Protein AF-A0A285ZDI2-F1 (afdb_monomer)

Radius of gyration: 18.87 Å; Cα contacts (8 Å, |Δi|>4): 262; chains: 1; bounding box: 48×34×50 Å

Secondary structure (DSSP, 8-state):
--------TTEEEETTEEEEEEEEEEEETTEEEEEEEEEPPBHHHHHHHHHHHTT-HHHHHHHHHHHHHT--HHHHHTS-HHHHHHHHHHHHHHS-----SS-TTEEE-SSEEEEEEEEEEEETTEEEEEEEEEPP-HHHHHHHHHHHTT-HHHHHHHHHHHHHT--HHHHHHSBHHHHHHHHHHHHHHHHS---

pLDDT: mean 87.82, std 11.38, range [33.03, 96.19]

Structure (mmCIF, N/CA/C/O backbone):
data_AF-A0A285ZDI2-F1
#
_entry.id   AF-A0A285ZDI2-F1
#
loop_
_atom_site.group_PDB
_atom_site.id
_atom_site.type_symbol
_atom_site.label_atom_id
_atom_site.label_alt_id
_atom_site.label_comp_id
_atom_site.label_asym_id
_atom_site.label_entity_id
_atom_site.label_seq_id
_atom_site.pdbx_PDB_ins_code
_atom_site.Cartn_x
_atom_site.Cartn_y
_atom_site.Cartn_z
_atom_site.occupancy
_atom_site.B_iso_or_equiv
_atom_site.auth_seq_id
_atom_site.auth_comp_id
_atom_site.auth_asym_id
_atom_site.auth_atom_id
_atom_site.pdbx_PDB_model_num
ATOM 1 N N . MET A 1 1 ? -22.060 6.256 -23.740 1.00 34.03 1 MET A N 1
ATOM 2 C CA . MET A 1 1 ? -20.958 5.409 -24.243 1.00 34.03 1 MET A CA 1
ATOM 3 C C . MET A 1 1 ? -20.290 4.781 -23.038 1.00 34.03 1 MET A C 1
ATOM 5 O O . MET A 1 1 ? -19.586 5.473 -22.319 1.00 34.03 1 MET A O 1
ATOM 9 N N . SER A 1 2 ? -20.605 3.520 -22.756 1.00 33.03 2 SER A N 1
ATOM 10 C CA . SER A 1 2 ? -20.041 2.793 -21.620 1.00 33.03 2 SER A CA 1
ATOM 11 C C . SER A 1 2 ? -18.620 2.373 -21.981 1.00 33.03 2 SER A C 1
ATOM 13 O O . SER A 1 2 ? -18.430 1.511 -22.835 1.00 33.03 2 SER A O 1
ATOM 15 N N . ILE A 1 3 ? -17.623 3.025 -21.387 1.00 38.03 3 ILE A N 1
ATOM 16 C CA . ILE A 1 3 ? -16.231 2.575 -21.452 1.00 38.03 3 ILE A CA 1
ATOM 17 C C . ILE A 1 3 ? -16.178 1.282 -20.642 1.00 38.03 3 ILE A C 1
ATOM 19 O O . ILE A 1 3 ? -16.258 1.304 -19.417 1.00 38.03 3 ILE A O 1
ATOM 23 N N . THR A 1 4 ? -16.138 0.140 -21.323 1.00 35.88 4 THR A N 1
ATOM 24 C CA . THR A 1 4 ? -15.822 -1.132 -20.678 1.00 35.88 4 THR A CA 1
ATOM 25 C C . THR A 1 4 ? -14.423 -0.987 -20.098 1.00 35.88 4 THR A C 1
ATOM 27 O O . THR A 1 4 ? -13.473 -0.740 -20.846 1.00 35.88 4 THR A O 1
ATOM 30 N N . ASN A 1 5 ? -14.301 -1.073 -18.775 1.00 47.28 5 ASN A N 1
ATOM 31 C CA . ASN A 1 5 ? -13.024 -1.034 -18.075 1.00 47.28 5 ASN A CA 1
ATOM 32 C C . ASN A 1 5 ? -12.284 -2.357 -18.334 1.00 47.28 5 ASN A C 1
ATOM 34 O O . ASN A 1 5 ? -12.242 -3.250 -17.496 1.00 47.28 5 ASN A O 1
ATOM 38 N N . THR A 1 6 ? -11.820 -2.537 -19.570 1.00 57.38 6 THR A N 1
ATOM 39 C CA . THR A 1 6 ? -11.140 -3.745 -20.021 1.00 57.38 6 THR A CA 1
ATOM 40 C C . THR A 1 6 ? -9.670 -3.587 -19.677 1.00 57.38 6 THR A C 1
ATOM 42 O O . THR A 1 6 ? -8.976 -2.755 -20.274 1.00 57.38 6 THR A O 1
ATOM 45 N N . THR A 1 7 ? -9.195 -4.371 -18.709 1.00 69.81 7 THR A N 1
ATOM 46 C CA . THR A 1 7 ? -7.769 -4.472 -18.398 1.00 69.81 7 THR A CA 1
ATOM 47 C C . THR A 1 7 ? -7.009 -4.765 -19.693 1.00 69.81 7 THR A C 1
ATOM 49 O O . THR A 1 7 ? -7.370 -5.693 -20.425 1.00 69.81 7 THR A O 1
ATOM 52 N N . PRO A 1 8 ? -6.011 -3.945 -20.054 1.00 85.56 8 PRO A N 1
ATOM 53 C CA . PRO A 1 8 ? -5.315 -4.122 -21.315 1.00 85.56 8 PRO A CA 1
ATOM 54 C C . PRO A 1 8 ? -4.521 -5.432 -21.320 1.00 85.56 8 PRO A C 1
ATOM 56 O O . PRO A 1 8 ? -3.958 -5.821 -20.307 1.00 85.56 8 PRO A O 1
ATOM 59 N N . THR A 1 9 ? -4.391 -6.074 -22.484 1.00 89.25 9 THR A N 1
ATOM 60 C CA . THR A 1 9 ? -3.711 -7.381 -22.625 1.00 89.25 9 THR A CA 1
ATOM 61 C C . THR A 1 9 ? -2.233 -7.380 -22.225 1.00 89.25 9 THR A C 1
ATOM 63 O O . THR A 1 9 ? -1.652 -8.440 -22.025 1.00 89.25 9 THR A O 1
ATOM 66 N N . TRP A 1 10 ? -1.609 -6.203 -22.134 1.00 91.44 10 TRP A N 1
ATOM 67 C CA . TRP A 1 10 ? -0.225 -6.037 -21.695 1.00 91.44 10 TRP A CA 1
ATOM 68 C C . TRP A 1 10 ? -0.082 -5.910 -20.171 1.00 91.44 10 TRP A C 1
ATOM 70 O O . TRP A 1 10 ? 1.047 -5.809 -19.701 1.00 91.44 10 TRP A O 1
ATOM 80 N N . LEU A 1 11 ? -1.182 -5.893 -19.412 1.00 91.88 11 LEU A N 1
ATOM 81 C CA . LEU A 1 11 ? -1.200 -5.728 -17.961 1.00 91.88 11 LEU A CA 1
ATOM 82 C C . LEU A 1 11 ? -1.896 -6.915 -17.299 1.00 91.88 11 LEU A C 1
ATOM 84 O O . LEU A 1 11 ? -3.060 -7.189 -17.579 1.00 91.88 11 LEU A O 1
ATOM 88 N N . ASN A 1 12 ? -1.203 -7.564 -16.370 1.00 90.69 12 ASN A N 1
ATOM 89 C CA . ASN A 1 12 ? -1.805 -8.508 -15.438 1.00 90.69 12 ASN A CA 1
ATOM 90 C C . ASN A 1 12 ? -1.580 -8.014 -14.006 1.00 90.69 12 ASN A C 1
ATOM 92 O O . ASN A 1 12 ? -0.457 -7.644 -13.676 1.00 90.69 12 ASN A O 1
ATOM 96 N N . ILE A 1 13 ? -2.617 -8.000 -13.167 1.00 86.12 13 ILE A N 1
ATOM 97 C CA . ILE A 1 13 ? -2.508 -7.616 -11.754 1.00 86.12 13 ILE A CA 1
ATOM 98 C C . ILE A 1 13 ? -2.958 -8.797 -10.907 1.00 86.12 13 ILE A C 1
ATOM 100 O O . ILE A 1 13 ? -4.124 -9.182 -10.947 1.00 86.12 13 ILE A O 1
ATOM 104 N N . GLU A 1 14 ? -2.044 -9.341 -10.113 1.00 81.69 14 GLU A N 1
ATOM 105 C CA . GLU A 1 14 ? -2.308 -10.476 -9.234 1.00 81.69 14 GLU A CA 1
ATOM 106 C C . GLU A 1 14 ? -1.534 -10.303 -7.926 1.00 81.69 14 GLU A C 1
ATOM 108 O O . GLU A 1 14 ? -0.369 -9.907 -7.936 1.00 81.69 14 GLU A O 1
ATOM 113 N N . GLY A 1 15 ? -2.191 -10.556 -6.789 1.00 74.88 15 GLY A N 1
ATOM 114 C CA . GLY A 1 15 ? -1.533 -10.578 -5.476 1.00 74.88 15 GLY A CA 1
ATOM 115 C C . GLY A 1 15 ? -0.746 -9.309 -5.126 1.00 74.88 15 GLY A C 1
ATOM 116 O O . GLY A 1 15 ? 0.321 -9.407 -4.537 1.00 74.88 15 GLY A O 1
ATOM 117 N N . GLY A 1 16 ? -1.217 -8.124 -5.537 1.00 79.56 16 GLY A N 1
ATOM 118 C CA . GLY A 1 16 ? -0.529 -6.859 -5.230 1.00 79.56 16 GLY A CA 1
ATOM 119 C C . GLY A 1 16 ? 0.688 -6.570 -6.105 1.00 79.56 16 GLY A C 1
ATOM 120 O O . GLY A 1 16 ? 1.475 -5.678 -5.790 1.00 79.56 16 GLY A O 1
ATOM 121 N N . ARG A 1 17 ? 0.826 -7.287 -7.225 1.00 89.00 17 ARG A N 1
ATOM 122 C CA . ARG A 1 17 ? 1.869 -7.067 -8.228 1.00 89.00 17 ARG A CA 1
ATOM 123 C C . ARG A 1 17 ? 1.252 -6.847 -9.598 1.00 89.00 17 ARG A C 1
ATOM 125 O O . ARG A 1 17 ? 0.270 -7.493 -9.953 1.00 89.00 17 ARG A O 1
ATOM 132 N N . ALA A 1 18 ? 1.847 -5.951 -10.371 1.00 91.44 18 ALA A N 1
ATOM 133 C CA . ALA A 1 18 ? 1.499 -5.709 -11.760 1.00 91.44 18 ALA A CA 1
ATOM 134 C C . ALA A 1 18 ? 2.605 -6.250 -12.672 1.00 91.44 18 ALA A C 1
ATOM 136 O O . ALA A 1 18 ? 3.747 -5.808 -12.606 1.00 91.44 18 ALA A O 1
ATOM 137 N N . VAL A 1 19 ? 2.268 -7.192 -13.547 1.00 93.88 19 VAL A N 1
ATOM 138 C CA . VAL A 1 19 ? 3.155 -7.675 -14.607 1.00 93.88 19 VAL A CA 1
ATOM 139 C C . VAL A 1 19 ? 2.831 -6.910 -15.886 1.00 93.88 19 VAL A C 1
ATOM 141 O O . VAL A 1 19 ? 1.732 -7.024 -16.436 1.00 93.88 19 VAL A O 1
ATOM 144 N N . VAL A 1 20 ? 3.793 -6.119 -16.353 1.00 94.25 20 VAL A N 1
ATOM 145 C CA . VAL A 1 20 ? 3.676 -5.244 -17.520 1.00 94.25 20 VAL A CA 1
ATOM 146 C C . VAL A 1 20 ? 4.490 -5.820 -18.664 1.00 94.25 20 VAL A C 1
ATOM 148 O O . VAL A 1 20 ? 5.716 -5.845 -18.621 1.00 94.25 20 VAL A O 1
ATOM 151 N N . SER A 1 21 ? 3.812 -6.255 -19.721 1.00 93.81 21 SER A N 1
ATOM 152 C CA . SER A 1 21 ? 4.463 -6.688 -20.955 1.00 93.81 21 SER A CA 1
ATOM 153 C C . SER A 1 21 ? 5.011 -5.479 -21.710 1.00 93.81 21 SER A C 1
ATOM 155 O O . SER A 1 21 ? 4.270 -4.551 -22.063 1.00 93.81 21 SER A O 1
ATOM 157 N N . LEU A 1 22 ? 6.310 -5.504 -21.985 1.00 92.06 22 LEU A N 1
ATOM 158 C CA . LEU A 1 22 ? 6.997 -4.490 -22.767 1.00 92.06 22 LEU A CA 1
ATOM 159 C C . LEU A 1 22 ? 6.754 -4.717 -24.253 1.00 92.06 22 LEU A C 1
ATOM 161 O O . LEU A 1 22 ? 6.618 -5.843 -24.734 1.00 92.06 22 LEU A O 1
ATOM 165 N N . SER A 1 23 ? 6.687 -3.625 -24.999 1.00 90.00 23 SER A N 1
ATOM 166 C CA . SER A 1 23 ? 6.596 -3.693 -26.451 1.00 90.00 23 SER A CA 1
ATOM 167 C C . SER A 1 23 ? 7.955 -3.950 -27.089 1.00 90.00 23 SER A C 1
ATOM 169 O O . SER A 1 23 ? 8.022 -4.561 -28.154 1.00 90.00 23 SER A O 1
ATOM 171 N N . VAL A 1 24 ? 9.020 -3.466 -26.448 1.00 88.81 24 VAL A N 1
ATOM 172 C CA . VAL A 1 24 ? 10.409 -3.723 -26.824 1.00 88.81 24 VAL A CA 1
ATOM 173 C C . VAL A 1 24 ? 11.122 -4.348 -25.627 1.00 88.81 24 VAL A C 1
ATOM 175 O O . VAL A 1 24 ? 10.962 -3.844 -24.517 1.00 88.81 24 VAL A O 1
ATOM 178 N N . PRO A 1 25 ? 11.879 -5.444 -25.813 1.00 89.62 25 PRO A N 1
ATOM 179 C CA . PRO A 1 25 ? 12.631 -6.032 -24.716 1.00 89.62 25 PRO A CA 1
ATOM 180 C C . PRO A 1 25 ? 13.635 -5.034 -24.128 1.00 89.62 25 PRO A C 1
ATOM 182 O O . PRO A 1 25 ? 14.310 -4.331 -24.879 1.00 89.62 25 PRO A O 1
ATOM 185 N N . LEU A 1 26 ? 13.738 -4.998 -22.802 1.00 91.69 26 LEU A N 1
ATOM 186 C CA . LEU A 1 26 ? 14.687 -4.164 -22.068 1.00 91.69 26 LEU A CA 1
ATOM 187 C C . LEU A 1 26 ? 15.830 -5.037 -21.544 1.00 91.69 26 LEU A C 1
ATOM 189 O O . LEU A 1 26 ? 15.576 -6.130 -21.038 1.00 91.69 26 LEU A O 1
ATOM 193 N N . ASP A 1 27 ? 17.067 -4.559 -21.650 1.00 89.62 27 ASP A N 1
ATOM 194 C CA . ASP A 1 27 ? 18.203 -5.171 -20.962 1.00 89.62 27 ASP A CA 1
ATOM 195 C C . ASP A 1 27 ? 18.203 -4.728 -19.494 1.00 89.62 27 ASP A C 1
ATOM 197 O O . ASP A 1 27 ? 18.318 -3.539 -19.187 1.00 89.62 27 ASP A O 1
ATOM 201 N N . VAL A 1 28 ? 18.028 -5.690 -18.593 1.00 87.50 28 VAL A N 1
ATOM 202 C CA . VAL A 1 28 ? 18.055 -5.476 -17.150 1.00 87.50 28 VAL A CA 1
ATOM 203 C C . VAL A 1 28 ? 19.200 -6.306 -16.586 1.00 87.50 28 VAL A C 1
ATOM 205 O O . VAL A 1 28 ? 19.104 -7.526 -16.492 1.00 87.50 28 VAL A O 1
ATOM 208 N N . TYR A 1 29 ? 20.310 -5.648 -16.247 1.00 85.31 29 TYR A N 1
ATOM 209 C CA . TYR A 1 29 ? 21.539 -6.286 -15.752 1.00 85.31 29 TYR A CA 1
ATOM 210 C C . TYR A 1 29 ? 22.088 -7.394 -16.679 1.00 85.31 29 TYR A C 1
ATOM 212 O O . TYR A 1 29 ? 22.589 -8.413 -16.204 1.00 85.31 29 TYR A O 1
ATOM 220 N N . GLY A 1 30 ? 22.002 -7.209 -18.002 1.00 83.50 30 GLY A N 1
ATOM 221 C CA . GLY A 1 30 ? 22.428 -8.190 -19.006 1.00 83.50 30 GLY A CA 1
ATOM 222 C C . GLY A 1 30 ? 21.382 -9.263 -19.328 1.00 83.50 30 GLY A C 1
ATOM 223 O O . GLY A 1 30 ? 21.645 -10.155 -20.137 1.00 83.50 30 GLY A O 1
ATOM 224 N N . GLU A 1 31 ? 20.201 -9.207 -18.705 1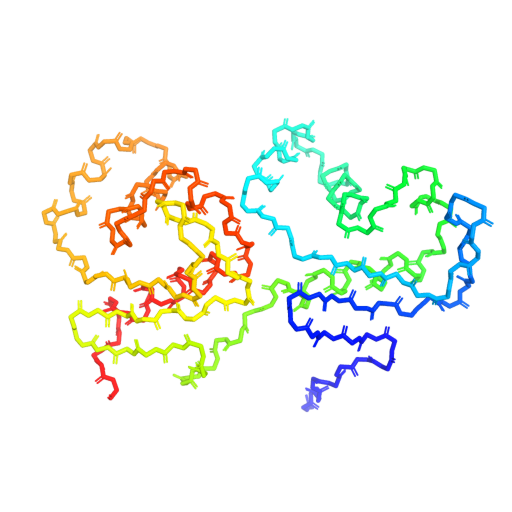.00 89.56 31 GLU A N 1
ATOM 225 C CA . GLU A 1 31 ? 19.073 -10.093 -18.986 1.00 89.56 31 GLU A CA 1
ATOM 226 C C . GLU A 1 31 ? 18.022 -9.374 -19.842 1.00 89.56 31 GLU A C 1
ATOM 228 O O . GLU A 1 31 ? 17.453 -8.356 -19.449 1.00 89.56 31 GLU A O 1
ATOM 233 N N . VAL A 1 32 ? 17.708 -9.935 -21.013 1.00 89.88 32 VAL A N 1
ATOM 234 C CA . VAL A 1 32 ? 16.675 -9.387 -21.901 1.00 89.88 32 VAL A CA 1
ATOM 235 C C . VAL A 1 32 ? 15.284 -9.744 -21.374 1.00 89.88 32 VAL A C 1
ATOM 237 O O . VAL A 1 32 ? 14.805 -10.869 -21.541 1.00 89.88 32 VAL A O 1
ATOM 240 N N . ARG A 1 33 ? 14.592 -8.763 -20.793 1.00 91.38 33 ARG A N 1
ATOM 241 C CA . ARG A 1 33 ? 13.239 -8.914 -20.248 1.00 91.38 33 ARG A CA 1
ATOM 242 C C . ARG A 1 33 ? 12.182 -8.419 -21.228 1.00 91.38 33 ARG A C 1
ATOM 244 O O . ARG A 1 33 ? 12.265 -7.319 -21.764 1.00 91.38 33 ARG A O 1
ATOM 251 N N . LYS A 1 34 ? 11.142 -9.231 -21.442 1.00 92.62 34 LYS A N 1
ATOM 252 C CA . LYS A 1 34 ? 9.944 -8.861 -22.229 1.00 92.62 34 LYS A CA 1
ATOM 253 C C . LYS A 1 34 ? 8.783 -8.377 -21.365 1.00 92.62 34 LYS A C 1
ATOM 255 O O . LYS A 1 34 ? 7.790 -7.893 -21.896 1.00 92.62 34 LYS A O 1
ATOM 260 N N . ALA A 1 35 ? 8.893 -8.532 -20.053 1.00 92.88 35 ALA A N 1
ATOM 261 C CA . ALA A 1 35 ? 7.920 -8.053 -19.093 1.00 92.88 35 ALA A CA 1
ATOM 262 C C . ALA A 1 35 ? 8.642 -7.578 -17.832 1.00 92.88 35 ALA A C 1
ATOM 264 O O . ALA A 1 35 ? 9.698 -8.108 -17.486 1.00 92.88 35 ALA A O 1
ATOM 265 N N . LEU A 1 36 ? 8.060 -6.588 -17.167 1.00 93.44 36 LEU A N 1
ATOM 266 C CA . LEU A 1 36 ? 8.506 -6.081 -15.878 1.00 93.44 36 LEU A CA 1
ATOM 267 C C . LEU A 1 36 ? 7.466 -6.420 -14.821 1.00 93.44 36 LEU A C 1
ATOM 269 O O . LEU A 1 36 ? 6.266 -6.321 -15.078 1.00 93.44 36 LEU A O 1
ATOM 273 N N . THR A 1 37 ? 7.932 -6.793 -13.638 1.00 93.44 37 THR A N 1
ATOM 274 C CA . THR A 1 37 ? 7.077 -6.977 -12.468 1.00 93.44 37 THR A CA 1
ATOM 275 C C . THR A 1 37 ? 7.205 -5.739 -11.601 1.00 93.44 37 THR A C 1
ATOM 277 O O . THR A 1 37 ? 8.310 -5.349 -11.246 1.00 93.44 37 THR A O 1
ATOM 280 N N . MET A 1 38 ? 6.074 -5.136 -11.266 1.00 94.00 38 MET A N 1
ATOM 281 C CA . MET A 1 38 ? 5.971 -3.982 -10.390 1.00 94.00 38 MET A CA 1
ATOM 282 C C . MET A 1 38 ? 5.264 -4.399 -9.108 1.00 94.00 38 MET A C 1
ATOM 284 O O . MET A 1 38 ? 4.151 -4.925 -9.157 1.00 94.00 38 MET A O 1
ATOM 288 N N . ARG A 1 39 ? 5.897 -4.169 -7.961 1.00 92.88 39 ARG A N 1
ATOM 289 C CA . ARG A 1 39 ? 5.257 -4.356 -6.649 1.00 92.88 39 ARG A CA 1
ATOM 290 C C . ARG A 1 39 ? 4.486 -3.108 -6.227 1.00 92.88 39 ARG A C 1
ATOM 292 O O . ARG A 1 39 ? 4.757 -2.015 -6.720 1.00 92.88 39 ARG A O 1
ATOM 299 N N . CYS A 1 40 ? 3.530 -3.264 -5.315 1.00 89.06 40 CYS A N 1
ATOM 300 C CA . CYS A 1 40 ? 2.883 -2.111 -4.700 1.00 89.06 40 CYS A CA 1
ATOM 301 C C . CYS A 1 40 ? 3.892 -1.401 -3.777 1.00 89.06 40 CYS A C 1
ATOM 303 O O . CYS A 1 40 ? 4.585 -2.081 -3.016 1.00 89.06 40 CYS A O 1
ATOM 305 N N . PRO A 1 41 ? 4.002 -0.062 -3.823 1.00 92.69 41 PRO A N 1
ATOM 306 C CA . PRO A 1 41 ? 4.817 0.673 -2.859 1.00 92.69 41 PRO A CA 1
ATOM 307 C C . PRO A 1 41 ? 4.259 0.512 -1.452 1.00 92.69 41 PRO A C 1
ATOM 309 O O . PRO A 1 41 ? 3.043 0.400 -1.276 1.00 92.69 41 PRO A O 1
ATOM 312 N N . THR A 1 42 ? 5.137 0.556 -0.457 1.00 92.75 42 THR A N 1
ATOM 313 C CA . THR A 1 42 ? 4.745 0.729 0.945 1.00 92.75 42 THR A CA 1
ATOM 314 C C . THR A 1 42 ? 4.535 2.201 1.285 1.00 92.75 42 THR A C 1
ATOM 316 O O . THR A 1 42 ? 5.103 3.088 0.644 1.00 92.75 42 THR A O 1
ATOM 319 N N . MET A 1 43 ? 3.745 2.480 2.323 1.00 89.69 43 MET A N 1
ATOM 320 C CA . MET A 1 43 ? 3.575 3.841 2.843 1.00 89.69 43 MET A CA 1
ATOM 321 C C . MET A 1 43 ? 4.926 4.451 3.252 1.00 89.69 43 MET A C 1
ATOM 323 O O . MET A 1 43 ? 5.195 5.622 2.993 1.00 89.69 43 MET A O 1
ATOM 327 N N . ARG A 1 44 ? 5.829 3.637 3.816 1.00 90.69 44 ARG A N 1
ATOM 328 C CA . ARG A 1 44 ? 7.205 4.048 4.121 1.00 90.69 44 ARG A CA 1
ATOM 329 C C . ARG A 1 44 ? 7.942 4.561 2.886 1.00 90.69 44 ARG A C 1
ATOM 331 O O . ARG A 1 44 ? 8.612 5.586 2.966 1.00 90.69 44 ARG A O 1
ATOM 338 N N . GLU A 1 45 ? 7.844 3.846 1.771 1.00 90.56 45 GLU A N 1
ATOM 339 C CA . GLU A 1 45 ? 8.507 4.229 0.524 1.00 90.56 45 GLU A CA 1
ATOM 340 C C . GLU A 1 45 ? 7.906 5.490 -0.083 1.00 90.56 45 GLU A C 1
ATOM 342 O O . GLU A 1 45 ? 8.665 6.335 -0.544 1.00 90.56 45 GLU A O 1
ATOM 347 N N . ASP A 1 46 ? 6.583 5.664 -0.033 1.00 88.62 46 ASP A N 1
ATOM 348 C CA . ASP A 1 46 ? 5.945 6.898 -0.507 1.00 88.62 46 ASP A CA 1
ATOM 349 C C . ASP A 1 46 ? 6.446 8.125 0.247 1.00 88.62 46 ASP A C 1
ATOM 351 O O . ASP A 1 46 ? 6.862 9.104 -0.371 1.00 88.62 46 ASP A O 1
ATOM 355 N N . VAL A 1 47 ? 6.506 8.032 1.577 1.00 86.81 47 VAL A N 1
ATOM 356 C CA . VAL A 1 47 ? 7.027 9.105 2.428 1.00 86.81 47 VAL A CA 1
ATOM 357 C C . VAL A 1 47 ? 8.509 9.359 2.141 1.00 86.81 47 VAL A C 1
ATOM 359 O O . VAL A 1 47 ? 8.916 10.508 1.971 1.00 86.81 47 VAL A O 1
ATOM 362 N N . MET A 1 48 ? 9.329 8.307 2.036 1.00 88.31 48 MET A N 1
ATOM 363 C CA . MET A 1 48 ? 10.759 8.448 1.726 1.00 88.31 48 MET A CA 1
ATOM 364 C C . MET A 1 48 ? 10.996 9.106 0.364 1.00 88.31 48 MET A C 1
ATOM 366 O O . MET A 1 48 ? 11.807 10.026 0.260 1.00 88.31 48 MET A O 1
ATOM 370 N N . VAL A 1 49 ? 10.273 8.670 -0.668 1.00 87.94 49 VAL A N 1
ATOM 371 C CA . VAL A 1 49 ? 10.398 9.205 -2.026 1.00 87.94 49 VAL A CA 1
ATOM 372 C C . VAL A 1 49 ? 9.874 10.640 -2.098 1.00 87.94 49 VAL A C 1
ATOM 374 O O . VAL A 1 49 ? 10.515 11.475 -2.730 1.00 87.94 49 VAL A O 1
ATOM 377 N N . ALA A 1 50 ? 8.774 10.964 -1.411 1.00 85.94 50 ALA A N 1
ATOM 378 C CA . ALA A 1 50 ? 8.269 12.333 -1.318 1.00 85.94 50 ALA A CA 1
ATOM 379 C C . ALA A 1 50 ? 9.294 13.275 -0.664 1.00 85.94 50 ALA A C 1
ATOM 381 O O . ALA A 1 50 ? 9.559 14.357 -1.182 1.00 85.94 50 ALA A O 1
ATOM 382 N N . HIS A 1 51 ? 9.941 12.845 0.425 1.00 85.81 51 HIS A N 1
ATOM 383 C CA . HIS A 1 51 ? 11.012 13.625 1.047 1.00 85.81 51 HIS A CA 1
ATOM 384 C C . HIS A 1 51 ? 12.237 13.792 0.142 1.00 85.81 51 HIS A C 1
ATOM 386 O O . HIS A 1 51 ? 12.842 14.862 0.134 1.00 85.81 51 HIS A O 1
ATOM 392 N N . GLN A 1 52 ? 12.617 12.754 -0.607 1.00 87.19 52 GLN A N 1
ATOM 393 C CA . GLN A 1 52 ? 13.789 12.791 -1.482 1.00 87.19 52 GLN A CA 1
ATOM 394 C C . GLN A 1 52 ? 13.567 13.650 -2.734 1.00 87.19 52 GLN A C 1
ATOM 396 O O . GLN A 1 52 ? 14.477 14.363 -3.152 1.00 87.19 52 GLN A O 1
ATOM 401 N N . ALA A 1 53 ? 12.386 13.567 -3.344 1.00 84.62 53 ALA A N 1
ATOM 402 C CA . ALA A 1 53 ? 12.061 14.300 -4.563 1.00 84.62 53 ALA A CA 1
ATOM 403 C C . ALA A 1 53 ? 11.695 15.772 -4.305 1.00 84.62 53 ALA A C 1
ATOM 405 O O . ALA A 1 53 ? 11.814 16.597 -5.213 1.00 84.62 53 ALA A O 1
ATOM 406 N N . GLY A 1 54 ? 11.259 16.109 -3.085 1.00 85.44 54 GLY A N 1
ATOM 407 C CA . GLY A 1 54 ? 10.727 17.434 -2.773 1.00 85.44 54 GLY A CA 1
ATOM 408 C C . GLY A 1 54 ? 9.507 17.749 -3.642 1.00 85.44 54 GLY A C 1
ATOM 409 O O . GLY A 1 54 ? 8.629 16.906 -3.804 1.00 85.44 54 GLY A O 1
ATOM 410 N N . ASP A 1 55 ? 9.488 18.938 -4.247 1.00 82.19 55 ASP A N 1
ATOM 411 C CA . ASP A 1 55 ? 8.396 19.402 -5.119 1.00 82.19 55 ASP A CA 1
ATOM 412 C C . ASP A 1 55 ? 8.531 18.934 -6.587 1.00 82.19 55 ASP A C 1
ATOM 414 O O . ASP A 1 55 ? 7.795 19.390 -7.463 1.00 82.19 55 ASP A O 1
ATOM 418 N N . ASN A 1 56 ? 9.494 18.056 -6.900 1.00 89.88 56 ASN A N 1
ATOM 419 C CA . ASN A 1 56 ? 9.699 17.554 -8.259 1.00 89.88 56 ASN A CA 1
ATOM 420 C C . ASN A 1 56 ? 8.891 16.270 -8.509 1.00 89.88 56 ASN A C 1
ATOM 422 O O . ASN A 1 56 ? 9.376 15.157 -8.287 1.00 89.88 56 ASN A O 1
ATOM 426 N N . ASP A 1 57 ? 7.671 16.436 -9.022 1.00 85.75 57 ASP A N 1
ATOM 427 C CA . ASP A 1 57 ? 6.756 15.332 -9.340 1.00 85.75 57 ASP A CA 1
ATOM 428 C C . ASP A 1 57 ? 7.344 14.316 -10.331 1.00 85.75 57 ASP A C 1
ATOM 430 O O . ASP A 1 57 ? 7.131 13.110 -10.182 1.00 85.75 57 ASP A O 1
ATOM 434 N N . GLU A 1 58 ? 8.112 14.774 -11.324 1.00 86.44 58 GLU A N 1
ATOM 435 C CA . GLU A 1 58 ? 8.752 13.882 -12.297 1.00 86.44 58 GLU A CA 1
ATOM 436 C C . GLU A 1 58 ? 9.794 13.005 -11.605 1.00 86.44 58 GLU A C 1
ATOM 438 O O . GLU A 1 58 ? 9.797 11.785 -11.760 1.00 86.44 58 GLU A O 1
ATOM 443 N N . GLN A 1 59 ? 10.640 13.606 -10.768 1.00 87.56 59 GLN A N 1
ATOM 444 C CA . GLN A 1 59 ? 11.660 12.866 -10.031 1.00 87.56 59 GLN A CA 1
ATOM 445 C C . GLN A 1 59 ? 11.052 11.918 -8.997 1.00 87.56 59 GLN A C 1
ATOM 447 O O . GLN A 1 59 ? 11.536 10.796 -8.839 1.00 87.56 59 GLN A O 1
ATOM 452 N N . ARG A 1 60 ? 9.958 12.322 -8.341 1.00 89.06 60 ARG A N 1
ATOM 453 C CA . ARG A 1 60 ? 9.182 11.456 -7.446 1.00 89.06 60 ARG A CA 1
ATOM 454 C C . ARG A 1 60 ? 8.705 10.207 -8.181 1.00 89.06 60 ARG A C 1
ATOM 456 O O . ARG A 1 60 ? 8.861 9.095 -7.678 1.00 89.06 60 ARG A O 1
ATOM 463 N N . GLU A 1 61 ? 8.149 10.381 -9.377 1.00 89.31 61 GLU A N 1
ATOM 464 C CA . GLU A 1 61 ? 7.658 9.272 -10.190 1.00 89.31 61 GLU A CA 1
ATOM 465 C C . GLU A 1 61 ? 8.795 8.351 -10.652 1.00 89.31 61 GLU A C 1
ATOM 467 O O . GLU A 1 61 ? 8.678 7.135 -10.507 1.00 89.31 61 GLU A O 1
ATOM 472 N N . LEU A 1 62 ? 9.905 8.906 -11.150 1.00 90.25 62 LEU A N 1
ATOM 473 C CA . LEU A 1 62 ? 11.064 8.127 -11.601 1.00 90.25 62 LEU A CA 1
ATOM 474 C C . LEU A 1 62 ? 11.649 7.274 -10.466 1.00 90.25 62 LEU A C 1
ATOM 476 O O . LEU A 1 62 ? 11.883 6.078 -10.651 1.00 90.25 62 LEU A O 1
ATOM 480 N N . LEU A 1 63 ? 11.835 7.869 -9.282 1.00 91.31 63 LEU A N 1
ATOM 481 C CA . LEU A 1 63 ? 12.335 7.172 -8.094 1.00 91.31 63 LEU A CA 1
ATOM 482 C C . LEU A 1 63 ? 11.385 6.054 -7.658 1.00 91.31 63 LEU A C 1
ATOM 484 O O . LEU A 1 63 ? 11.827 4.939 -7.368 1.00 91.31 63 LEU A O 1
ATOM 488 N N . MET A 1 64 ? 10.080 6.337 -7.653 1.00 91.94 64 MET A N 1
ATOM 489 C CA . MET A 1 64 ? 9.067 5.353 -7.298 1.00 91.94 64 MET A CA 1
ATOM 490 C C . MET A 1 64 ? 9.065 4.192 -8.298 1.00 91.94 64 MET A C 1
ATOM 492 O O . MET A 1 64 ? 9.275 3.045 -7.916 1.00 91.94 64 MET A O 1
ATOM 496 N N . LEU A 1 65 ? 8.901 4.461 -9.595 1.00 92.88 65 LEU A N 1
ATOM 497 C CA . LEU A 1 65 ? 8.830 3.413 -10.616 1.00 92.88 65 LEU A CA 1
ATOM 498 C C . LEU A 1 65 ? 10.120 2.588 -10.703 1.00 92.88 65 LEU A C 1
ATOM 500 O O . LEU A 1 65 ? 10.037 1.369 -10.872 1.00 92.88 65 LEU A O 1
ATOM 504 N N . GLY A 1 66 ? 11.286 3.221 -10.539 1.00 92.62 66 GLY A N 1
ATOM 505 C CA . GLY A 1 66 ? 12.576 2.533 -10.480 1.00 92.62 66 GLY A CA 1
ATOM 506 C C . GLY A 1 66 ? 12.645 1.544 -9.317 1.00 92.62 66 GLY A C 1
ATOM 507 O O . GLY A 1 66 ? 12.929 0.365 -9.526 1.00 92.62 66 GLY A O 1
ATOM 508 N N . SER A 1 67 ? 12.278 1.985 -8.109 1.00 91.94 67 SER A N 1
ATOM 509 C CA . SER A 1 67 ? 12.247 1.131 -6.911 1.00 91.94 67 SER A CA 1
ATOM 510 C C . SER A 1 67 ? 11.257 -0.037 -7.032 1.00 91.94 67 SER A C 1
ATOM 512 O O . SER A 1 67 ? 11.542 -1.158 -6.600 1.00 91.94 67 SER A O 1
ATOM 514 N N . LEU A 1 68 ? 10.086 0.198 -7.631 1.00 93.06 68 LEU A N 1
ATOM 515 C CA . LEU A 1 68 ? 9.025 -0.809 -7.723 1.00 93.06 68 LEU A CA 1
ATOM 516 C C . LEU A 1 68 ? 9.248 -1.848 -8.820 1.00 93.06 68 LEU A C 1
ATOM 518 O O . LEU A 1 68 ? 8.725 -2.956 -8.699 1.00 93.06 68 LEU A O 1
ATOM 522 N N . CYS A 1 69 ? 9.983 -1.489 -9.874 1.00 92.81 69 CYS A N 1
ATOM 523 C CA . CYS A 1 69 ? 10.309 -2.378 -10.992 1.00 92.81 69 CYS A CA 1
ATOM 524 C C . CYS A 1 69 ? 11.725 -2.970 -10.904 1.00 92.81 69 CYS A C 1
ATOM 526 O O . CYS A 1 69 ? 12.111 -3.715 -11.804 1.00 92.81 69 CYS A O 1
ATOM 528 N N . GLU A 1 70 ? 12.489 -2.625 -9.859 1.00 91.19 70 GLU A N 1
ATOM 529 C CA . GLU A 1 70 ? 13.905 -2.984 -9.691 1.00 91.19 70 GLU A CA 1
ATOM 530 C C . GLU A 1 70 ? 14.773 -2.530 -10.879 1.00 91.19 70 GLU A C 1
ATOM 532 O O . GLU A 1 70 ? 15.591 -3.285 -11.406 1.00 91.19 70 GLU A O 1
ATOM 537 N N . LEU A 1 71 ? 14.564 -1.286 -11.324 1.00 92.31 71 LEU A N 1
ATOM 538 C CA . LEU A 1 71 ? 15.276 -0.679 -12.448 1.00 92.31 71 LEU A CA 1
ATOM 539 C C . LEU A 1 71 ? 16.166 0.477 -11.995 1.00 92.31 71 LEU A C 1
ATOM 541 O O . LEU A 1 71 ? 15.811 1.244 -11.098 1.00 92.31 71 LEU A O 1
ATOM 545 N N . THR A 1 72 ? 17.299 0.646 -12.675 1.00 90.06 72 THR A N 1
ATOM 546 C CA . THR A 1 72 ? 18.122 1.857 -12.556 1.00 90.06 72 THR A CA 1
ATOM 547 C C . THR A 1 72 ? 17.522 3.017 -13.355 1.00 90.06 72 THR A C 1
ATOM 549 O O . THR A 1 72 ? 16.712 2.813 -14.261 1.00 90.06 72 THR A O 1
ATOM 552 N N . GLU A 1 73 ? 17.949 4.248 -13.063 1.00 87.38 73 GLU A N 1
ATOM 553 C CA . GLU A 1 73 ? 17.539 5.439 -13.823 1.00 87.38 73 GLU A CA 1
ATOM 554 C C . GLU A 1 73 ? 17.884 5.313 -15.318 1.00 87.38 73 GLU A C 1
ATOM 556 O O . GLU A 1 73 ? 17.045 5.593 -16.174 1.00 87.38 73 GLU A O 1
ATOM 561 N N . ASP A 1 74 ? 19.068 4.786 -15.645 1.00 89.19 74 ASP A N 1
ATOM 562 C CA . ASP A 1 74 ? 19.488 4.544 -17.032 1.00 89.19 74 ASP A CA 1
ATOM 563 C C . ASP A 1 74 ? 18.567 3.545 -17.750 1.00 89.19 74 ASP A C 1
ATOM 565 O O . ASP A 1 74 ? 18.186 3.746 -18.901 1.00 89.19 74 ASP A O 1
ATOM 569 N N . GLN A 1 75 ? 18.161 2.468 -17.072 1.00 90.69 75 GLN A N 1
ATOM 570 C CA . GLN A 1 75 ? 17.240 1.475 -17.637 1.00 90.69 75 GLN A CA 1
ATOM 571 C C . GLN A 1 75 ? 15.837 2.051 -17.831 1.00 90.69 75 GLN A C 1
ATOM 573 O O . GLN A 1 75 ? 15.167 1.758 -18.823 1.00 90.69 75 GLN A O 1
ATOM 578 N N . LEU A 1 76 ? 15.392 2.880 -16.890 1.00 89.62 76 LEU A N 1
ATOM 579 C CA . LEU A 1 76 ? 14.072 3.490 -16.910 1.00 89.62 76 LEU A CA 1
ATOM 580 C C . LEU A 1 76 ? 13.963 4.564 -18.001 1.00 89.62 76 LEU A C 1
ATOM 582 O O . LEU A 1 76 ? 12.956 4.631 -18.703 1.00 89.62 76 LEU A O 1
ATOM 586 N N . THR A 1 77 ? 15.018 5.354 -18.198 1.00 88.50 77 THR A N 1
ATOM 587 C CA . THR A 1 77 ? 15.112 6.365 -19.264 1.00 88.50 77 THR A CA 1
ATOM 588 C C . THR A 1 77 ? 15.387 5.759 -20.644 1.00 88.50 77 THR A C 1
ATOM 590 O O . THR A 1 77 ? 15.020 6.359 -21.655 1.00 88.50 77 THR A O 1
ATOM 593 N N . ALA A 1 78 ? 15.946 4.545 -20.714 1.00 90.19 78 ALA A N 1
ATOM 594 C CA . ALA A 1 78 ? 16.093 3.782 -21.956 1.00 90.19 78 ALA A CA 1
ATOM 595 C C . ALA A 1 78 ? 14.772 3.175 -22.474 1.00 90.19 78 ALA A C 1
ATOM 597 O O . ALA A 1 78 ? 14.705 2.724 -23.624 1.00 90.19 78 ALA A O 1
ATOM 598 N N . LEU A 1 79 ? 13.711 3.147 -21.658 1.00 91.12 79 LEU A N 1
ATOM 599 C CA . LEU A 1 79 ? 12.403 2.649 -22.080 1.00 91.12 79 LEU A CA 1
ATOM 600 C C . LEU A 1 79 ? 11.797 3.517 -23.185 1.00 91.12 79 LEU A C 1
ATOM 602 O O . LEU A 1 79 ? 11.863 4.746 -23.182 1.00 91.12 79 LEU A O 1
ATOM 606 N N . GLN A 1 80 ? 11.078 2.875 -24.107 1.00 91.69 80 GLN A N 1
ATOM 607 C CA . GLN A 1 80 ? 10.223 3.621 -25.024 1.00 91.69 80 GLN A CA 1
ATOM 608 C C . GLN A 1 80 ? 9.122 4.344 -24.241 1.00 91.69 80 GLN A C 1
ATOM 610 O O . GLN A 1 80 ? 8.490 3.748 -23.369 1.00 91.69 80 GLN A O 1
ATOM 615 N N . VAL A 1 81 ? 8.785 5.576 -24.643 1.00 90.94 81 VAL A N 1
ATOM 616 C CA . VAL A 1 81 ? 7.704 6.375 -24.025 1.00 90.94 81 VAL A CA 1
ATOM 617 C C . VAL A 1 81 ? 6.397 5.582 -23.906 1.00 90.94 81 VAL A C 1
ATOM 619 O O . VAL A 1 81 ? 5.681 5.701 -22.917 1.00 90.94 81 VAL A O 1
ATOM 622 N N . ARG A 1 82 ? 6.085 4.721 -24.885 1.00 93.19 82 ARG A N 1
ATOM 623 C CA . ARG A 1 82 ? 4.917 3.829 -24.829 1.00 93.19 82 ARG A CA 1
ATOM 624 C C . ARG A 1 82 ? 4.973 2.859 -23.645 1.00 93.19 82 ARG A C 1
ATOM 626 O O . ARG A 1 82 ? 3.955 2.674 -22.989 1.00 93.19 82 ARG A O 1
ATOM 633 N N . ASP A 1 83 ? 6.118 2.232 -23.401 1.00 92.94 83 ASP A N 1
ATOM 634 C CA . ASP A 1 83 ? 6.286 1.259 -22.320 1.00 92.94 83 ASP A CA 1
ATOM 635 C C . ASP A 1 83 ? 6.396 1.962 -20.959 1.00 92.94 83 ASP A C 1
ATOM 637 O O . ASP A 1 83 ? 5.787 1.511 -19.993 1.00 92.94 83 ASP A O 1
ATOM 641 N N . TYR A 1 84 ? 7.008 3.149 -20.909 1.00 92.69 84 TYR A N 1
ATOM 642 C CA . TYR A 1 84 ? 6.956 4.021 -19.732 1.00 92.69 84 TYR A CA 1
ATOM 643 C C . TYR A 1 84 ? 5.512 4.399 -19.352 1.00 92.69 84 TYR A C 1
ATOM 645 O O . TYR A 1 84 ? 5.089 4.252 -18.207 1.00 92.69 84 TYR A O 1
ATOM 653 N N . ARG A 1 85 ? 4.685 4.781 -20.336 1.00 92.31 85 ARG A N 1
ATOM 654 C CA . ARG A 1 85 ? 3.247 5.052 -20.137 1.00 92.31 85 ARG A CA 1
ATOM 655 C C . ARG A 1 85 ? 2.475 3.820 -19.654 1.00 92.31 85 ARG A C 1
ATOM 657 O O . ARG A 1 85 ? 1.498 3.968 -18.918 1.00 92.31 85 ARG A O 1
ATOM 664 N N . ARG A 1 86 ? 2.888 2.609 -20.052 1.00 93.69 86 ARG A N 1
ATOM 665 C CA . ARG A 1 86 ? 2.316 1.359 -19.524 1.00 93.69 86 ARG A CA 1
ATOM 666 C C . ARG A 1 86 ? 2.652 1.178 -18.051 1.00 93.69 86 ARG A C 1
ATOM 668 O O . ARG A 1 86 ? 1.745 0.826 -17.307 1.00 93.69 86 ARG A O 1
ATOM 675 N N . LEU A 1 87 ? 3.885 1.471 -17.630 1.00 93.25 87 LEU A N 1
ATOM 676 C CA . LEU A 1 87 ? 4.269 1.456 -16.214 1.00 93.25 87 LEU A CA 1
ATOM 677 C C . LEU A 1 87 ? 3.464 2.480 -15.405 1.00 93.25 87 LEU A C 1
ATOM 679 O O . LEU A 1 87 ? 2.835 2.103 -14.424 1.00 93.25 87 LEU A O 1
ATOM 683 N N . GLN A 1 88 ? 3.364 3.734 -15.859 1.00 91.94 88 GLN A N 1
ATOM 684 C CA . GLN A 1 88 ? 2.543 4.753 -15.185 1.00 91.94 88 GLN A CA 1
ATOM 685 C C . GLN A 1 88 ? 1.084 4.305 -15.005 1.00 91.94 88 GLN A C 1
ATOM 687 O O . GLN A 1 88 ? 0.477 4.509 -13.953 1.00 91.94 88 GLN A O 1
ATOM 692 N N . ARG A 1 89 ? 0.493 3.694 -16.040 1.00 91.31 89 ARG A N 1
ATOM 693 C CA . ARG A 1 89 ? -0.875 3.174 -15.950 1.00 91.31 89 ARG A CA 1
ATOM 694 C C . ARG A 1 89 ? -0.952 1.961 -15.028 1.00 91.31 89 ARG A C 1
ATOM 696 O O . ARG A 1 89 ? -1.851 1.918 -14.203 1.00 91.31 89 ARG A O 1
ATOM 703 N N . ALA A 1 90 ? -0.024 1.016 -15.138 1.00 91.69 90 ALA A N 1
ATOM 704 C CA . ALA A 1 90 ? 0.034 -0.151 -14.266 1.00 91.69 90 ALA A CA 1
ATOM 705 C C . ALA A 1 90 ? 0.140 0.252 -12.793 1.00 91.69 90 ALA A C 1
ATOM 707 O O . ALA A 1 90 ? -0.583 -0.300 -11.978 1.00 91.69 90 ALA A O 1
ATOM 708 N N . TYR A 1 91 ? 0.950 1.263 -12.474 1.00 90.88 91 TYR A N 1
ATOM 709 C CA . TYR A 1 91 ? 1.058 1.836 -11.136 1.00 90.88 91 TYR A CA 1
ATOM 710 C C . TYR A 1 91 ? -0.287 2.369 -10.628 1.00 90.88 91 TYR A C 1
ATOM 712 O O . TYR A 1 91 ? -0.733 2.000 -9.546 1.00 90.88 91 TYR A O 1
ATOM 720 N N . LYS A 1 92 ? -0.992 3.175 -11.433 1.00 88.31 92 LYS A N 1
ATOM 721 C CA . LYS A 1 92 ? -2.322 3.697 -11.066 1.00 88.31 92 LYS A CA 1
ATOM 722 C C . LYS A 1 92 ? -3.349 2.590 -10.838 1.00 88.31 92 LYS A C 1
ATOM 724 O O . LYS A 1 92 ? -4.115 2.665 -9.887 1.00 88.31 92 LYS A O 1
ATOM 729 N N . GLU A 1 93 ? -3.358 1.576 -11.696 1.00 87.62 93 GLU A N 1
ATOM 730 C CA . GLU A 1 93 ? -4.261 0.423 -11.574 1.00 87.62 93 GLU A CA 1
ATOM 731 C C . GLU A 1 93 ? -3.885 -0.449 -10.362 1.00 87.62 93 GLU A C 1
ATOM 733 O O . GLU A 1 93 ? -4.758 -0.990 -9.691 1.00 87.62 93 GLU A O 1
ATOM 738 N N . LEU A 1 94 ? -2.592 -0.548 -10.039 1.00 88.00 94 LEU A N 1
ATOM 739 C CA . LEU A 1 94 ? -2.083 -1.285 -8.885 1.00 88.00 94 LEU A CA 1
ATOM 740 C C . LEU A 1 94 ? -2.479 -0.630 -7.559 1.00 88.00 94 LEU A C 1
ATOM 742 O O . LEU A 1 94 ? -2.807 -1.336 -6.609 1.00 88.00 94 LEU A O 1
ATOM 746 N N . LEU A 1 95 ? -2.470 0.704 -7.513 1.00 84.88 95 LEU A N 1
ATOM 747 C CA . LEU A 1 95 ? -2.969 1.499 -6.388 1.00 84.88 95 LEU A CA 1
ATOM 748 C C . LEU A 1 95 ? -4.496 1.615 -6.351 1.00 84.88 95 LEU A C 1
ATOM 750 O O . LEU A 1 95 ? -5.045 2.093 -5.355 1.00 84.88 95 LEU A O 1
ATOM 754 N N . GLY A 1 96 ? -5.158 1.230 -7.444 1.00 75.62 96 GLY A N 1
ATOM 755 C CA . GLY A 1 96 ? -6.596 1.313 -7.616 1.00 75.62 96 GLY A CA 1
ATOM 756 C C . GLY A 1 96 ? -7.341 0.602 -6.494 1.00 75.62 96 GLY A C 1
ATOM 757 O O . GLY A 1 96 ? -6.965 -0.482 -6.041 1.00 75.62 96 GLY A O 1
ATOM 758 N N . ASP A 1 97 ? -8.410 1.247 -6.049 1.00 62.12 97 ASP A N 1
ATOM 759 C CA . ASP A 1 97 ? -9.249 0.762 -4.970 1.00 62.12 97 ASP A CA 1
ATOM 760 C C . ASP A 1 97 ? -10.269 -0.235 -5.529 1.00 62.12 97 ASP A C 1
ATOM 762 O O . ASP A 1 97 ? -11.000 0.052 -6.479 1.00 62.12 97 ASP A O 1
ATOM 766 N N . ASP A 1 98 ? -10.331 -1.422 -4.939 1.00 66.19 98 ASP A N 1
ATOM 767 C CA . ASP A 1 98 ? -11.389 -2.399 -5.173 1.00 66.19 98 ASP A CA 1
ATOM 768 C C . ASP A 1 98 ? -12.636 -2.082 -4.326 1.00 66.19 98 ASP A C 1
ATOM 770 O O . ASP A 1 98 ? -13.327 -2.981 -3.848 1.00 66.19 98 ASP A O 1
ATOM 774 N N . SER A 1 99 ? -12.939 -0.789 -4.161 1.00 61.41 99 SER A N 1
ATOM 775 C CA . SER A 1 99 ? -14.001 -0.207 -3.330 1.00 61.41 99 SER A CA 1
ATOM 776 C C . SER A 1 99 ? -15.406 -0.349 -3.892 1.00 61.41 99 SER A C 1
ATOM 778 O O . SER A 1 99 ? -16.230 0.565 -3.791 1.00 61.41 99 SER A O 1
ATOM 780 N N . GLY A 1 100 ? -15.728 -1.534 -4.404 1.00 69.94 100 GLY A N 1
ATOM 781 C CA . GLY A 1 100 ? -17.116 -1.918 -4.616 1.00 69.94 100 GLY A CA 1
ATOM 782 C C . GLY A 1 100 ? -17.967 -1.710 -3.354 1.00 69.94 100 GLY A C 1
ATOM 783 O O . GLY A 1 100 ? -17.463 -1.549 -2.237 1.00 69.94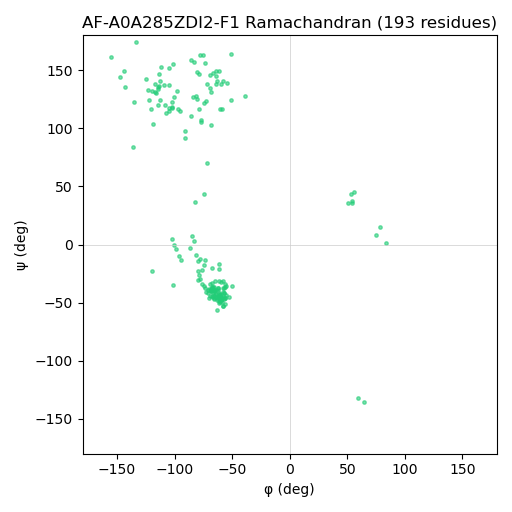 100 GLY A O 1
ATOM 784 N N . GLU A 1 101 ? -19.285 -1.712 -3.539 1.00 71.88 101 GLU A N 1
ATOM 785 C CA . GLU A 1 101 ? -20.257 -1.530 -2.453 1.00 71.88 101 GLU A CA 1
ATOM 786 C C . GLU A 1 101 ? -20.100 -2.595 -1.353 1.00 71.88 101 GLU A C 1
ATOM 788 O O . GLU A 1 101 ? -20.249 -2.287 -0.176 1.00 71.88 101 GLU A O 1
ATOM 793 N N . ASN A 1 102 ? -19.672 -3.808 -1.722 1.00 78.44 102 ASN A N 1
ATOM 794 C CA . ASN A 1 102 ? -19.335 -4.885 -0.793 1.00 78.44 102 ASN A CA 1
ATOM 795 C C . ASN A 1 102 ? -18.028 -5.586 -1.218 1.00 78.44 102 ASN A C 1
ATOM 797 O O . ASN A 1 102 ? -18.066 -6.578 -1.957 1.00 78.44 102 ASN A O 1
ATOM 801 N N . PRO A 1 103 ? -16.857 -5.048 -0.837 1.00 88.25 103 PRO A N 1
ATOM 802 C CA . PRO A 1 103 ? -15.584 -5.617 -1.243 1.00 88.25 103 PRO A CA 1
ATOM 803 C C . PRO A 1 103 ? -15.298 -6.936 -0.524 1.00 88.25 103 PRO A C 1
ATOM 805 O O . PRO A 1 103 ? -15.422 -7.024 0.693 1.00 88.25 103 PRO A O 1
ATOM 808 N N . ALA A 1 104 ? -14.785 -7.938 -1.243 1.00 87.75 104 ALA A N 1
ATOM 809 C CA . ALA A 1 104 ? -14.402 -9.223 -0.644 1.00 87.75 104 ALA A CA 1
ATOM 810 C C . ALA A 1 104 ? -13.287 -9.109 0.418 1.00 87.75 104 ALA A C 1
ATOM 812 O O . ALA A 1 104 ? -13.131 -10.003 1.248 1.00 87.75 104 ALA A O 1
ATOM 813 N N . TRP A 1 105 ? -12.508 -8.023 0.395 1.00 91.44 105 TRP A N 1
ATOM 814 C CA . TRP A 1 105 ? -11.462 -7.753 1.379 1.00 91.44 105 TRP A CA 1
ATOM 815 C C . TRP A 1 105 ? -11.990 -7.148 2.687 1.00 91.44 105 TRP A C 1
ATOM 817 O O . TRP A 1 105 ? -11.219 -7.038 3.637 1.00 91.44 105 TRP A O 1
ATOM 827 N N . LEU A 1 106 ? -13.267 -6.759 2.765 1.00 92.44 106 LEU A N 1
ATOM 828 C CA . LEU A 1 106 ? -13.839 -6.062 3.914 1.00 92.44 106 LEU A CA 1
ATOM 829 C C . LEU A 1 106 ? -14.938 -6.892 4.577 1.00 92.44 106 LEU A C 1
ATOM 831 O O . LEU A 1 106 ? -15.881 -7.336 3.928 1.00 92.44 106 LEU A O 1
ATOM 835 N N . LYS A 1 107 ? -14.863 -7.030 5.900 1.00 92.38 107 LYS A N 1
ATOM 836 C CA . LYS A 1 107 ? -16.016 -7.398 6.729 1.00 92.38 107 LYS A CA 1
ATOM 837 C C . LYS A 1 107 ? -16.349 -6.224 7.626 1.00 92.38 107 LYS A C 1
ATOM 839 O O . LYS A 1 107 ? -15.501 -5.811 8.409 1.00 92.38 107 LYS A O 1
ATOM 844 N N . LEU A 1 108 ? -17.558 -5.693 7.507 1.00 90.69 108 LEU A N 1
ATOM 845 C CA . LEU A 1 108 ? -18.001 -4.532 8.266 1.00 90.69 108 LEU A CA 1
ATOM 846 C C . LEU A 1 108 ? -19.043 -4.947 9.305 1.00 90.69 108 LEU A C 1
ATOM 848 O O . LEU A 1 108 ? -19.935 -5.738 9.015 1.00 90.69 108 LEU A O 1
ATOM 852 N N . THR A 1 109 ? -18.925 -4.403 10.509 1.00 89.50 109 THR A N 1
ATOM 853 C CA . THR A 1 109 ? -19.946 -4.455 11.560 1.00 89.50 109 THR A CA 1
ATOM 854 C C . THR A 1 109 ? -20.113 -3.053 12.143 1.00 89.50 109 THR A C 1
ATOM 856 O O . THR A 1 109 ? -19.335 -2.159 11.819 1.00 89.50 109 THR A O 1
ATOM 859 N N . LEU A 1 110 ? -21.089 -2.859 13.033 1.00 86.06 110 LEU A N 1
ATOM 860 C CA . LEU A 1 110 ? -21.265 -1.586 13.744 1.00 86.06 110 LEU A CA 1
ATOM 861 C C . LEU A 1 110 ? -20.128 -1.268 14.726 1.00 86.06 110 LEU A C 1
ATOM 863 O O . LEU A 1 110 ? -19.976 -0.122 15.125 1.00 86.06 110 LEU A O 1
ATOM 867 N N . GLU A 1 111 ? -19.365 -2.274 15.158 1.00 89.25 111 GLU A N 1
ATOM 868 C CA . GLU A 1 111 ? -18.332 -2.100 16.185 1.00 89.25 111 GLU A CA 1
ATOM 869 C C . GLU A 1 111 ? -16.933 -2.030 15.580 1.00 89.25 111 GLU A C 1
ATOM 871 O O . GLU A 1 111 ? -16.086 -1.280 16.063 1.00 89.25 111 GLU A O 1
ATOM 876 N N . HIS A 1 112 ? -16.688 -2.774 14.506 1.00 93.00 112 HIS A N 1
ATOM 877 C CA . HIS A 1 112 ? -15.379 -2.864 13.875 1.00 93.00 112 HIS A CA 1
ATOM 878 C C . HIS A 1 112 ? -15.469 -3.258 12.397 1.00 93.00 112 HIS A C 1
ATOM 880 O O . HIS A 1 112 ? -16.446 -3.860 11.941 1.00 93.00 112 HIS A O 1
ATOM 886 N N . ALA A 1 113 ? -14.392 -2.988 11.667 1.00 94.44 113 ALA A N 1
ATOM 887 C CA . ALA A 1 113 ? -14.141 -3.484 10.324 1.00 94.44 113 ALA A CA 1
ATOM 888 C C . ALA A 1 113 ? -12.936 -4.435 10.325 1.00 94.44 113 ALA A C 1
ATOM 890 O O . ALA A 1 113 ? -11.910 -4.134 10.923 1.00 94.44 113 ALA A O 1
ATOM 891 N N . VAL A 1 114 ? -13.023 -5.569 9.633 1.00 95.94 114 VAL A N 1
ATOM 892 C CA . VAL A 1 114 ? -11.878 -6.452 9.370 1.00 95.94 114 VAL A CA 1
ATOM 893 C C . VAL A 1 114 ? -11.450 -6.273 7.920 1.00 95.94 114 VAL A C 1
ATOM 895 O O . VAL A 1 114 ? -12.215 -6.565 7.001 1.00 95.94 114 VAL A O 1
ATOM 898 N N . VAL A 1 115 ? -10.221 -5.804 7.731 1.00 95.12 115 VAL A N 1
ATOM 899 C CA . VAL A 1 115 ? -9.582 -5.558 6.438 1.00 95.12 115 VAL A CA 1
ATOM 900 C C . VAL A 1 115 ? -8.618 -6.695 6.144 1.00 95.12 115 VAL A C 1
ATOM 902 O O . VAL A 1 115 ? -7.657 -6.892 6.881 1.00 95.12 115 VAL A O 1
ATOM 905 N N . HIS A 1 116 ? -8.857 -7.436 5.068 1.00 94.31 116 HIS A N 1
ATOM 906 C CA . HIS A 1 116 ? -7.922 -8.422 4.539 1.00 94.31 116 HIS A CA 1
ATOM 907 C C . HIS A 1 116 ? -6.846 -7.727 3.698 1.00 94.31 116 HIS A C 1
ATOM 909 O O . HIS A 1 116 ? -7.150 -6.990 2.753 1.00 94.31 116 HIS A O 1
ATOM 915 N N . LEU A 1 117 ? -5.590 -7.980 4.048 1.00 93.31 117 LEU A N 1
ATOM 916 C CA . LEU A 1 117 ? -4.425 -7.423 3.374 1.00 93.31 117 LEU A CA 1
ATOM 917 C C . LEU A 1 117 ? -4.117 -8.217 2.105 1.00 93.31 117 LEU A C 1
ATOM 919 O O . LEU A 1 117 ? -4.360 -9.423 2.033 1.00 93.31 117 LEU A O 1
ATOM 923 N N . VAL A 1 118 ? -3.584 -7.540 1.092 1.00 89.69 118 VAL A N 1
ATO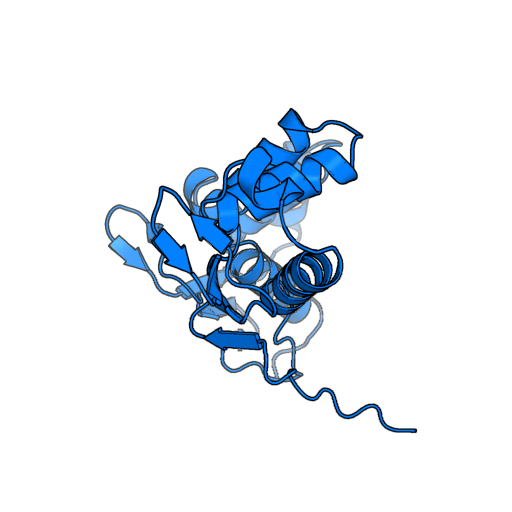M 924 C CA . VAL A 1 118 ? -3.053 -8.200 -0.101 1.00 89.69 118 VAL A CA 1
ATOM 925 C C . VAL A 1 118 ? -1.766 -8.943 0.238 1.00 89.69 118 VAL A C 1
ATOM 927 O O . VAL A 1 118 ? -1.618 -10.106 -0.136 1.00 89.69 118 VAL A O 1
ATOM 930 N N . GLU A 1 119 ? -0.860 -8.291 0.966 1.00 85.81 119 GLU A N 1
ATOM 931 C CA . GLU A 1 119 ? 0.379 -8.896 1.448 1.00 85.81 119 GLU A CA 1
ATOM 932 C C . GLU A 1 119 ? 0.380 -8.937 2.988 1.00 85.81 119 GLU A C 1
ATOM 934 O O . GLU A 1 119 ? 0.092 -7.924 3.629 1.00 85.81 119 GLU A O 1
ATOM 939 N N . PRO A 1 120 ? 0.687 -10.089 3.617 1.00 91.19 120 PRO A N 1
ATOM 940 C CA . PRO A 1 120 ? 0.785 -10.163 5.069 1.00 91.19 120 PRO A CA 1
ATOM 941 C C . PRO A 1 120 ? 1.918 -9.286 5.603 1.00 91.19 120 PRO A C 1
ATOM 943 O O . PRO A 1 120 ? 3.033 -9.331 5.078 1.00 91.19 120 PRO A O 1
ATOM 946 N N . ILE A 1 121 ? 1.666 -8.580 6.703 1.00 92.25 121 ILE A N 1
ATOM 947 C CA . ILE A 1 121 ? 2.694 -7.822 7.427 1.00 92.25 121 ILE A CA 1
ATOM 948 C C . ILE A 1 121 ? 3.153 -8.578 8.672 1.00 92.25 121 ILE A C 1
ATOM 950 O O . ILE A 1 121 ? 2.419 -9.402 9.218 1.00 92.25 121 ILE A O 1
ATOM 954 N N . GLU A 1 122 ? 4.368 -8.300 9.137 1.00 91.88 122 GLU A N 1
ATOM 955 C CA . GLU A 1 122 ? 4.824 -8.766 10.447 1.00 91.88 122 GLU A CA 1
ATOM 956 C C . GLU A 1 122 ? 4.302 -7.842 11.546 1.00 91.88 122 GLU A C 1
ATOM 958 O O . GLU A 1 122 ? 4.493 -6.629 11.482 1.00 91.88 122 GLU A O 1
ATOM 963 N N . ARG A 1 123 ? 3.666 -8.437 12.555 1.00 86.94 123 ARG A N 1
ATOM 964 C CA . ARG A 1 123 ? 3.204 -7.785 13.780 1.00 86.94 123 ARG A CA 1
ATOM 965 C C . ARG A 1 123 ? 3.579 -8.664 14.962 1.00 86.94 123 ARG A C 1
ATOM 967 O O . ARG A 1 123 ? 3.235 -9.846 14.971 1.00 86.94 123 ARG A O 1
ATOM 974 N N . ASP A 1 124 ? 4.329 -8.120 15.915 1.00 85.44 124 ASP A N 1
ATOM 975 C CA . ASP A 1 124 ? 4.846 -8.865 17.077 1.00 85.44 124 ASP A CA 1
ATOM 976 C C . ASP A 1 124 ? 5.569 -10.183 16.710 1.00 85.44 124 ASP A C 1
ATOM 978 O O . ASP A 1 124 ? 5.468 -11.198 17.400 1.00 85.44 124 ASP A O 1
ATOM 982 N N . GLY A 1 125 ? 6.281 -10.195 15.577 1.00 85.38 125 GLY A N 1
ATOM 983 C CA . GLY A 1 125 ? 6.972 -11.385 15.062 1.00 85.38 125 GLY A CA 1
ATOM 984 C C . GLY A 1 125 ? 6.059 -12.441 14.420 1.00 85.38 125 GLY A C 1
ATOM 985 O O . GLY A 1 125 ? 6.527 -13.526 14.074 1.00 85.38 125 GLY A O 1
ATOM 986 N N . VAL A 1 126 ? 4.770 -12.144 14.234 1.00 91.69 126 VAL A N 1
ATOM 987 C CA . VAL A 1 126 ? 3.790 -13.015 13.574 1.00 91.69 126 VAL A CA 1
ATOM 988 C C . VAL A 1 126 ? 3.306 -12.366 12.281 1.00 91.69 126 VAL A C 1
ATOM 990 O O . VAL A 1 126 ? 2.977 -11.183 12.248 1.00 91.69 126 VAL A O 1
ATOM 993 N N . LYS A 1 127 ? 3.219 -13.146 11.197 1.00 93.12 127 LYS A N 1
ATOM 994 C CA . LYS A 1 127 ? 2.614 -12.668 9.947 1.00 93.12 127 LYS A CA 1
ATOM 995 C C . LYS A 1 127 ? 1.097 -12.613 10.078 1.00 93.12 127 LYS A C 1
ATOM 997 O O . LYS A 1 127 ? 0.464 -13.641 10.321 1.00 93.12 127 LYS A O 1
ATOM 1002 N N . VAL A 1 128 ? 0.526 -11.431 9.881 1.00 94.06 128 VAL A N 1
ATOM 1003 C CA . VAL A 1 128 ? -0.918 -11.194 9.890 1.00 94.06 128 VAL A CA 1
ATOM 1004 C C . VAL A 1 128 ? -1.390 -10.775 8.504 1.00 94.06 128 VAL A C 1
ATOM 1006 O O . VAL A 1 128 ? -0.787 -9.928 7.852 1.00 94.06 128 VAL A O 1
ATOM 1009 N N . ASP A 1 129 ? -2.478 -11.388 8.051 1.00 94.69 129 ASP A N 1
ATOM 1010 C CA . ASP A 1 129 ? -3.120 -11.136 6.755 1.00 94.69 129 ASP A CA 1
ATOM 1011 C C . ASP A 1 129 ? -4.376 -10.264 6.878 1.00 94.69 129 ASP A C 1
ATOM 1013 O O . ASP A 1 129 ? -5.111 -10.067 5.910 1.00 94.69 129 ASP A O 1
ATOM 1017 N N . ARG A 1 130 ? -4.658 -9.774 8.087 1.00 95.12 130 ARG A N 1
ATOM 1018 C CA . ARG A 1 130 ? -5.843 -8.983 8.394 1.00 95.12 130 ARG A CA 1
ATOM 1019 C C . ARG A 1 130 ? -5.562 -7.952 9.477 1.00 95.12 130 ARG A C 1
ATOM 1021 O O . ARG A 1 130 ? -4.853 -8.247 10.439 1.00 95.12 130 ARG A O 1
ATOM 1028 N N . LEU A 1 131 ? -6.186 -6.787 9.349 1.00 95.88 131 LEU A N 1
ATOM 1029 C CA . LEU A 1 131 ? -6.238 -5.757 10.382 1.00 95.88 131 LEU A CA 1
ATOM 1030 C C . LEU A 1 131 ? -7.683 -5.540 10.818 1.00 95.88 131 LEU A C 1
ATOM 1032 O O . LEU A 1 131 ? -8.588 -5.494 9.987 1.00 95.88 131 LEU A O 1
ATOM 1036 N N . THR A 1 132 ? -7.893 -5.397 12.121 1.00 95.94 132 THR A N 1
ATOM 1037 C CA . THR A 1 132 ? -9.199 -5.047 12.681 1.00 95.94 132 THR A CA 1
ATOM 1038 C C . THR A 1 132 ? -9.178 -3.575 13.047 1.00 95.94 132 THR A C 1
ATOM 1040 O O . THR A 1 132 ? -8.394 -3.182 13.898 1.00 95.94 132 THR A O 1
ATOM 1043 N N . LEU A 1 133 ? -10.032 -2.780 12.415 1.00 95.69 133 LEU A N 1
ATOM 1044 C CA . LEU A 1 133 ? -10.235 -1.368 12.694 1.00 95.69 133 LEU A CA 1
ATOM 1045 C C . LEU A 1 133 ? -11.444 -1.207 13.622 1.00 95.69 133 LEU A C 1
ATOM 1047 O O . LEU A 1 133 ? -12.562 -1.548 13.237 1.00 95.69 133 LEU A O 1
ATOM 1051 N N . GLN A 1 134 ? -11.235 -0.694 14.828 1.00 95.62 134 GLN A N 1
ATOM 1052 C CA . GLN A 1 134 ? -12.317 -0.392 15.766 1.00 95.62 134 GLN A CA 1
ATOM 1053 C C . GLN A 1 134 ? -13.103 0.853 15.332 1.00 95.62 134 GLN A C 1
ATOM 1055 O O . GLN A 1 134 ? -12.580 1.721 14.631 1.00 95.62 134 GLN A O 1
ATOM 1060 N N . SER A 1 135 ? -14.355 0.971 15.771 1.00 91.94 135 SER A N 1
ATOM 1061 C CA . SER A 1 135 ? -15.134 2.196 15.565 1.00 91.94 135 SER A CA 1
ATOM 1062 C C . SER A 1 135 ? -14.556 3.345 16.391 1.00 91.94 135 SER A C 1
ATOM 1064 O O . SER A 1 135 ? -14.312 3.178 17.592 1.00 91.94 135 SER A O 1
ATOM 1066 N N . PRO A 1 136 ? -14.333 4.529 15.795 1.00 92.19 136 PRO A N 1
ATOM 1067 C CA . PRO A 1 136 ? -13.807 5.667 16.531 1.00 92.19 136 PRO A CA 1
ATOM 1068 C C . PRO A 1 136 ? -14.833 6.201 17.533 1.00 92.19 136 PRO A C 1
ATOM 1070 O O . PRO A 1 136 ? -16.034 6.247 17.278 1.00 92.19 136 PRO A O 1
ATOM 1073 N N . SER A 1 137 ? -14.337 6.688 18.670 1.00 93.00 137 SER A N 1
ATOM 1074 C CA . SER A 1 137 ? -15.129 7.487 19.608 1.00 93.00 137 SER A CA 1
ATOM 1075 C C . SER A 1 137 ? -14.737 8.959 19.510 1.00 93.00 137 SER A C 1
ATOM 1077 O O . SER A 1 137 ? -13.577 9.272 19.257 1.00 93.00 137 SER A O 1
ATOM 1079 N N . ILE A 1 138 ? -15.662 9.875 19.815 1.00 94.25 138 ILE A N 1
ATOM 1080 C CA . ILE A 1 138 ? -15.366 11.322 19.851 1.00 94.25 138 ILE A CA 1
ATOM 1081 C C . ILE A 1 138 ? -14.217 11.647 20.816 1.00 94.25 138 ILE A C 1
ATOM 1083 O O . ILE A 1 138 ? -13.432 12.557 20.560 1.00 94.25 138 ILE A O 1
ATOM 1087 N N . ARG A 1 139 ? -14.098 10.900 21.924 1.00 95.62 139 ARG A N 1
ATOM 1088 C CA . ARG A 1 139 ? -12.976 11.050 22.860 1.00 95.62 139 ARG A CA 1
ATOM 1089 C C . ARG A 1 139 ? -11.650 10.741 22.167 1.00 95.62 139 ARG A C 1
ATOM 1091 O O . ARG A 1 139 ? -10.751 11.569 22.228 1.00 95.62 139 ARG A O 1
ATOM 1098 N N . LEU A 1 140 ? -11.568 9.603 21.476 1.00 94.81 140 LEU A N 1
ATOM 1099 C CA . LEU A 1 140 ? -10.373 9.218 20.729 1.00 94.81 140 LEU A CA 1
ATOM 1100 C C . LEU A 1 140 ? -10.029 10.252 19.649 1.00 94.81 140 LEU A C 1
ATOM 1102 O O . LEU A 1 140 ? -8.875 10.651 19.552 1.00 94.81 140 LEU A O 1
ATOM 1106 N N . SER A 1 14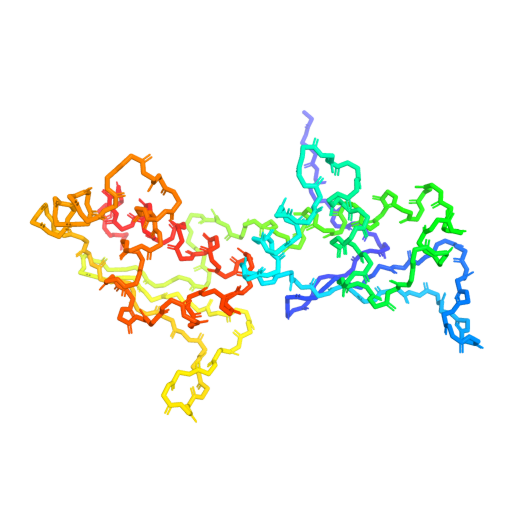1 ? -11.016 10.716 18.874 1.00 92.94 141 SER A N 1
ATOM 1107 C CA . SER A 1 141 ? -10.790 11.731 17.836 1.00 92.94 141 SER A CA 1
ATOM 1108 C C . SER A 1 141 ? -10.156 12.995 18.413 1.00 92.94 141 SER A C 1
ATOM 1110 O O . SER A 1 141 ? -9.152 13.463 17.892 1.00 92.94 141 SER A O 1
ATOM 1112 N N . ARG A 1 142 ? -10.665 13.491 19.548 1.00 94.31 142 ARG A N 1
ATOM 1113 C CA . ARG A 1 142 ? -10.117 14.683 20.212 1.00 94.31 142 ARG A CA 1
ATOM 1114 C C . ARG A 1 142 ? -8.720 14.471 20.789 1.00 94.31 142 ARG A C 1
ATOM 1116 O O . ARG A 1 142 ? -7.911 15.392 20.762 1.00 94.31 142 ARG A O 1
ATOM 1123 N N . GLU A 1 143 ? -8.444 13.290 21.338 1.00 96.12 143 GLU A N 1
ATOM 1124 C CA . GLU A 1 143 ? -7.110 12.940 21.842 1.00 96.12 143 GLU A CA 1
ATOM 1125 C C . GLU A 1 143 ? -6.087 12.918 20.699 1.00 96.12 143 GLU A C 1
ATOM 1127 O O . GLU A 1 143 ? -5.017 13.512 20.819 1.00 96.12 143 GLU A O 1
ATOM 1132 N N . VAL A 1 144 ? -6.448 12.306 19.567 1.00 95.44 144 VAL A N 1
ATOM 1133 C CA . VAL A 1 144 ? -5.608 12.252 18.365 1.00 95.44 144 VAL A CA 1
ATOM 1134 C C . VAL A 1 144 ? -5.412 13.640 17.748 1.00 95.44 144 VAL A C 1
ATOM 1136 O O . VAL A 1 144 ? -4.283 13.994 17.424 1.00 95.44 144 VAL A O 1
ATOM 1139 N N . GLU A 1 145 ? -6.470 14.446 17.626 1.00 94.81 145 GLU A N 1
ATOM 1140 C CA . GLU A 1 145 ? -6.395 15.833 17.137 1.00 94.81 145 GLU A CA 1
ATOM 1141 C C . GLU A 1 145 ? -5.449 16.682 17.999 1.00 94.81 145 GLU A C 1
ATOM 1143 O O . GLU A 1 145 ? -4.585 17.387 17.475 1.00 94.81 145 GLU A O 1
ATOM 1148 N N . ALA A 1 146 ? -5.558 16.576 19.327 1.00 95.31 146 ALA A N 1
ATOM 1149 C CA . ALA A 1 146 ? -4.687 17.293 20.252 1.00 95.31 146 ALA A CA 1
ATOM 1150 C C . ALA A 1 146 ? -3.218 16.838 20.161 1.00 95.31 146 ALA A C 1
ATOM 1152 O O . ALA A 1 146 ? -2.314 17.664 20.288 1.00 95.31 146 ALA A O 1
ATOM 1153 N N . GLU A 1 147 ? -2.964 15.544 19.945 1.00 95.62 147 GLU A N 1
ATOM 1154 C CA . GLU A 1 147 ? -1.608 14.995 19.801 1.00 95.62 147 GLU A CA 1
ATOM 1155 C C . GLU A 1 147 ? -0.979 15.335 18.435 1.00 95.62 147 GLU A C 1
ATOM 1157 O O . GLU A 1 147 ? 0.234 15.568 18.333 1.00 95.62 147 GLU A O 1
ATOM 1162 N N . ALA A 1 148 ? -1.787 15.372 17.375 1.00 94.19 148 ALA A N 1
ATOM 1163 C CA . ALA A 1 148 ? -1.340 15.682 16.024 1.00 94.19 148 ALA A CA 1
ATOM 1164 C C . ALA A 1 148 ? -1.022 17.171 15.827 1.00 94.19 148 ALA A C 1
ATOM 1166 O O . ALA A 1 148 ? -0.039 17.496 15.158 1.00 94.19 148 ALA A O 1
ATOM 1167 N N . GLY A 1 149 ? -1.804 18.064 16.442 1.00 94.06 149 GLY A N 1
ATOM 1168 C CA . GLY A 1 149 ? -1.719 19.501 16.184 1.00 94.06 149 GLY A CA 1
ATOM 1169 C C . GLY A 1 149 ? -2.110 19.824 14.739 1.00 94.06 149 GLY A C 1
ATOM 1170 O O . GLY A 1 149 ? -3.071 19.266 14.219 1.00 94.06 149 GLY A O 1
ATOM 1171 N N . ASP A 1 150 ? -1.341 20.691 14.077 1.00 92.06 150 ASP A N 1
ATOM 1172 C CA . ASP A 1 150 ? -1.614 21.129 12.697 1.00 92.06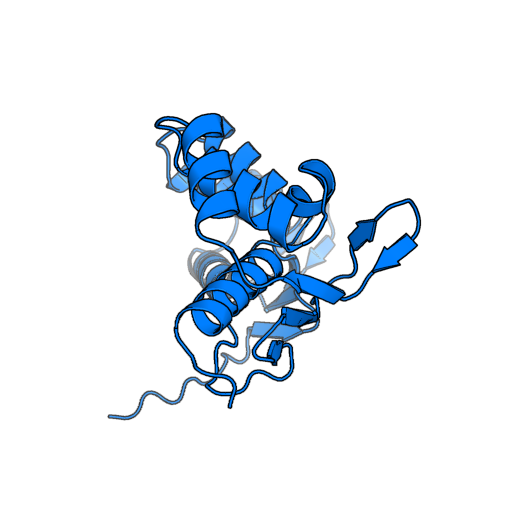 150 ASP A CA 1
ATOM 1173 C C . ASP A 1 150 ? -1.082 20.158 11.615 1.00 92.06 150 ASP A C 1
ATOM 1175 O O . ASP A 1 150 ? -1.185 20.431 10.418 1.00 92.06 150 ASP A O 1
ATOM 1179 N N . ASP A 1 151 ? -0.498 19.020 12.007 1.00 91.00 151 ASP A N 1
ATOM 1180 C CA . ASP A 1 151 ? 0.039 18.019 11.080 1.00 91.00 151 ASP A CA 1
ATOM 1181 C C . ASP A 1 151 ? -1.029 16.973 10.721 1.00 91.00 151 ASP A C 1
ATOM 1183 O O . ASP A 1 151 ? -1.262 15.997 11.440 1.00 91.00 151 ASP A O 1
ATOM 1187 N N . ASN A 1 152 ? -1.678 17.168 9.571 1.00 87.69 152 ASN A N 1
ATOM 1188 C CA . ASN A 1 152 ? -2.733 16.275 9.088 1.00 87.69 152 ASN A CA 1
ATOM 1189 C C . ASN A 1 152 ? -2.227 14.854 8.768 1.00 87.69 152 ASN A C 1
ATOM 1191 O O . ASN A 1 152 ? -2.962 13.882 8.944 1.00 87.69 152 ASN A O 1
ATOM 1195 N N . SER A 1 153 ? -0.976 14.712 8.325 1.00 86.00 153 SER A N 1
ATOM 1196 C CA . SER A 1 153 ? -0.375 13.399 8.055 1.00 86.00 153 SER A CA 1
ATOM 1197 C C . SER A 1 153 ? -0.156 12.631 9.357 1.00 86.00 153 SER A C 1
ATOM 1199 O O . SER A 1 153 ? -0.436 11.431 9.444 1.00 86.00 153 SER A O 1
ATOM 1201 N N . LYS A 1 154 ? 0.287 13.337 10.402 1.00 90.94 154 LYS A N 1
ATOM 1202 C CA . LYS A 1 154 ? 0.395 12.792 11.755 1.00 90.94 154 LYS A CA 1
ATOM 1203 C C . LYS A 1 154 ? -0.976 12.447 12.336 1.00 90.94 154 LYS A C 1
ATOM 1205 O O . LYS A 1 154 ? -1.098 11.400 12.966 1.00 90.94 154 LYS A O 1
ATOM 1210 N N . LEU A 1 155 ? -1.997 13.272 12.096 1.00 93.69 155 LEU A N 1
ATOM 1211 C CA . LEU A 1 155 ? -3.373 13.017 12.533 1.00 93.69 155 LEU A CA 1
ATOM 1212 C C . LEU A 1 155 ? -3.905 11.696 11.979 1.00 93.69 155 LEU A C 1
ATOM 1214 O O . LEU A 1 155 ? -4.347 10.848 12.753 1.00 93.69 155 LEU A O 1
ATOM 1218 N N . GLU A 1 156 ? -3.826 11.496 10.660 1.00 92.19 156 GLU A N 1
ATOM 1219 C CA . GLU A 1 156 ? -4.300 10.260 10.022 1.00 92.19 156 GLU A CA 1
ATOM 1220 C C . GLU A 1 156 ? -3.525 9.038 10.542 1.00 92.19 156 GLU A C 1
ATOM 1222 O O . GLU A 1 156 ? -4.117 8.031 10.937 1.00 92.19 156 GLU A O 1
ATOM 1227 N N . THR A 1 157 ? -2.200 9.165 10.633 1.00 92.50 157 THR A N 1
ATOM 1228 C CA . THR A 1 157 ? -1.313 8.106 11.127 1.00 92.50 157 THR A CA 1
ATOM 1229 C C . THR A 1 157 ? -1.653 7.697 12.563 1.00 92.50 157 THR A C 1
ATOM 1231 O O . THR A 1 157 ? -1.780 6.506 12.854 1.00 92.50 157 THR A O 1
ATOM 1234 N N . LEU A 1 158 ? -1.831 8.665 13.467 1.00 95.19 158 LEU A N 1
ATOM 1235 C CA . LEU A 1 158 ? -2.210 8.408 14.857 1.00 95.19 158 LEU A CA 1
ATOM 1236 C C . LEU A 1 158 ? -3.605 7.793 14.955 1.00 95.19 158 LEU A C 1
ATOM 1238 O O . LEU A 1 158 ? -3.799 6.851 15.721 1.00 95.19 158 LEU A O 1
ATOM 1242 N N . LEU A 1 159 ? -4.566 8.285 14.173 1.00 95.38 159 LEU A N 1
ATOM 1243 C CA . LEU A 1 159 ? -5.920 7.747 14.168 1.00 95.38 159 LEU A CA 1
ATOM 1244 C C . LEU A 1 159 ? -5.907 6.259 13.812 1.00 95.38 159 LEU A C 1
ATOM 1246 O O . LEU A 1 159 ? -6.420 5.444 14.578 1.00 95.38 159 LEU A O 1
ATOM 1250 N N . PHE A 1 160 ? -5.275 5.886 12.699 1.00 95.88 160 PHE A N 1
ATOM 1251 C CA . PHE A 1 160 ? -5.241 4.486 12.284 1.00 95.88 160 PHE A CA 1
ATOM 1252 C C . PHE A 1 160 ? -4.456 3.611 13.251 1.00 95.88 160 PHE A C 1
ATOM 1254 O O . PHE A 1 160 ? -4.975 2.564 13.613 1.00 95.88 160 PHE A O 1
ATOM 1261 N N . GLN A 1 161 ? -3.318 4.062 13.792 1.00 95.50 161 GLN A N 1
ATOM 1262 C CA . GLN A 1 161 ? -2.601 3.311 14.835 1.00 95.50 161 GLN A CA 1
ATOM 1263 C C . GLN A 1 161 ? -3.494 2.932 16.017 1.00 95.50 161 GLN A C 1
ATOM 1265 O O . GLN A 1 161 ? -3.462 1.793 16.482 1.00 95.50 161 GLN A O 1
ATOM 1270 N N . ARG A 1 162 ? -4.301 3.882 16.504 1.00 95.94 162 ARG A N 1
ATOM 1271 C CA . ARG A 1 162 ? -5.190 3.655 17.648 1.00 95.94 162 ARG A CA 1
ATOM 1272 C C . ARG A 1 162 ? -6.341 2.723 17.299 1.00 95.94 162 ARG A C 1
ATOM 1274 O O . ARG A 1 162 ? -6.717 1.904 18.128 1.00 95.94 162 ARG A O 1
ATOM 1281 N N . LEU A 1 163 ? -6.895 2.845 16.095 1.00 96.19 163 LEU A N 1
ATOM 1282 C CA . LEU A 1 163 ? -8.034 2.038 15.669 1.00 96.19 163 LEU A CA 1
ATOM 1283 C C . LEU A 1 163 ? -7.641 0.612 15.261 1.00 96.19 163 LEU A C 1
ATOM 1285 O O . LEU A 1 163 ? -8.465 -0.284 15.417 1.00 96.19 163 LEU A O 1
ATOM 1289 N N . THR A 1 164 ? -6.428 0.393 14.744 1.00 95.50 164 THR A N 1
ATOM 1290 C CA . THR A 1 164 ? -5.932 -0.938 14.344 1.00 95.50 164 THR A CA 1
ATOM 1291 C C . THR A 1 164 ? -5.035 -1.613 15.374 1.00 95.50 164 THR A C 1
ATOM 1293 O O . THR A 1 164 ? -4.615 -2.749 15.150 1.00 95.50 164 THR A O 1
ATOM 1296 N N . GLU A 1 165 ? -4.731 -0.927 16.479 1.00 93.88 165 GLU A N 1
ATOM 1297 C CA . GLU A 1 165 ? -3.771 -1.371 17.497 1.00 93.88 165 GLU A CA 1
ATOM 1298 C C . GLU A 1 165 ? -2.402 -1.719 16.884 1.00 93.88 165 GLU A C 1
ATOM 1300 O O . GLU A 1 165 ? -1.793 -2.738 17.200 1.00 93.88 165 GLU A O 1
ATOM 1305 N N . THR A 1 166 ? -1.927 -0.878 15.961 1.00 94.06 166 THR A N 1
ATOM 1306 C CA . THR A 1 166 ? -0.637 -1.058 15.275 1.00 94.06 166 THR A CA 1
ATOM 1307 C C . THR A 1 166 ? 0.360 0.015 15.679 1.00 94.06 166 THR A C 1
ATOM 1309 O O . THR A 1 166 ? -0.003 1.155 15.971 1.00 94.06 166 THR A O 1
ATOM 1312 N N . THR A 1 167 ? 1.643 -0.313 15.604 1.00 92.81 167 THR A N 1
ATOM 1313 C CA . THR A 1 167 ? 2.730 0.662 15.724 1.00 92.81 167 THR A CA 1
ATOM 1314 C C . THR A 1 167 ? 2.874 1.508 14.447 1.00 92.81 167 THR A C 1
ATOM 1316 O O . THR A 1 167 ? 2.424 1.100 13.371 1.00 92.81 167 THR A O 1
ATOM 1319 N N . PRO A 1 168 ? 3.567 2.665 14.502 1.00 90.44 168 PRO A N 1
ATOM 1320 C CA . PRO A 1 168 ? 3.903 3.425 13.297 1.00 90.44 168 PRO A CA 1
ATOM 1321 C C . PRO A 1 168 ? 4.686 2.612 12.264 1.00 90.44 168 PRO A C 1
ATOM 1323 O O . PRO A 1 168 ? 4.485 2.771 11.065 1.00 90.44 168 PRO A O 1
ATOM 1326 N N . ALA A 1 169 ? 5.582 1.733 12.719 1.00 90.88 169 ALA A N 1
ATOM 1327 C CA . ALA A 1 169 ? 6.404 0.925 11.828 1.00 90.88 169 ALA A CA 1
ATOM 1328 C C . ALA A 1 169 ? 5.573 -0.113 11.061 1.00 90.88 169 ALA A C 1
ATOM 1330 O O . ALA A 1 169 ? 5.810 -0.309 9.871 1.00 90.88 169 ALA A O 1
ATOM 1331 N N . GLU A 1 170 ? 4.597 -0.731 11.727 1.00 93.38 170 GLU A N 1
ATOM 1332 C CA . GLU A 1 170 ? 3.663 -1.691 11.126 1.00 93.38 170 GLU A CA 1
ATOM 1333 C C . GLU A 1 170 ? 2.680 -1.004 10.181 1.00 93.38 170 GLU A C 1
ATOM 1335 O O . GLU A 1 170 ? 2.436 -1.489 9.083 1.00 93.38 170 GLU A O 1
ATOM 1340 N N . LEU A 1 171 ? 2.155 0.165 10.556 1.00 92.75 171 LEU A N 1
ATOM 1341 C CA . LEU A 1 171 ? 1.269 0.909 9.664 1.00 92.75 171 LEU A CA 1
ATOM 1342 C C . LEU A 1 171 ? 2.020 1.390 8.411 1.00 92.75 171 LEU A C 1
ATOM 1344 O O . LEU A 1 171 ? 1.492 1.321 7.306 1.00 92.75 171 LEU A O 1
ATOM 1348 N N . HIS A 1 172 ? 3.275 1.827 8.557 1.00 91.81 172 HIS A N 1
ATOM 1349 C CA . HIS A 1 172 ? 4.097 2.255 7.424 1.00 91.81 172 HIS A CA 1
ATOM 1350 C C . HIS A 1 172 ? 4.615 1.097 6.557 1.00 91.81 172 HIS A C 1
ATOM 1352 O O . HIS A 1 172 ? 5.046 1.343 5.429 1.00 91.81 172 HIS A O 1
ATOM 1358 N N . SER A 1 173 ? 4.603 -0.146 7.053 1.00 92.50 173 SER A N 1
ATOM 1359 C CA . SER A 1 173 ? 4.965 -1.321 6.250 1.00 92.50 173 SER A CA 1
ATOM 1360 C C . SER A 1 173 ? 3.830 -1.785 5.339 1.00 92.50 173 SER A C 1
ATOM 1362 O O . SER A 1 173 ? 4.087 -2.538 4.400 1.00 92.50 173 SER A O 1
ATOM 1364 N N . LEU A 1 174 ? 2.601 -1.301 5.561 1.00 93.62 174 LEU A N 1
ATOM 1365 C CA . LEU A 1 174 ? 1.489 -1.535 4.651 1.00 93.62 174 LEU A CA 1
ATOM 1366 C C . LEU A 1 174 ? 1.810 -1.028 3.251 1.00 93.62 174 LEU A C 1
ATOM 1368 O O . LEU A 1 174 ? 2.365 0.061 3.062 1.00 93.62 174 LEU A O 1
ATOM 1372 N N . THR A 1 175 ? 1.381 -1.803 2.259 1.00 92.94 175 THR A N 1
ATOM 1373 C CA . THR A 1 175 ? 1.317 -1.322 0.884 1.00 92.94 175 THR A CA 1
ATOM 1374 C C . THR A 1 175 ? 0.354 -0.132 0.805 1.00 92.94 175 THR A C 1
ATOM 1376 O O . THR A 1 175 ? -0.626 -0.083 1.548 1.00 92.94 175 THR A O 1
ATOM 1379 N N . ILE A 1 176 ? 0.576 0.827 -0.100 1.00 91.44 176 ILE A N 1
ATOM 1380 C CA . ILE A 1 176 ? -0.353 1.954 -0.303 1.00 91.44 176 ILE A CA 1
ATOM 1381 C C . ILE A 1 176 ? -1.764 1.430 -0.604 1.00 91.44 176 ILE A C 1
ATOM 1383 O O . ILE A 1 176 ? -2.749 2.011 -0.157 1.00 91.44 176 ILE A O 1
ATOM 1387 N N . ARG A 1 177 ? -1.880 0.307 -1.322 1.00 90.50 177 ARG A N 1
ATOM 1388 C CA . ARG A 1 177 ? -3.169 -0.335 -1.586 1.00 90.50 177 ARG A CA 1
ATOM 1389 C C . ARG A 1 177 ? -3.848 -0.815 -0.302 1.00 90.50 177 ARG A C 1
ATOM 1391 O O . ARG A 1 177 ? -5.022 -0.522 -0.099 1.00 90.50 177 ARG A O 1
ATOM 1398 N N . ASP A 1 178 ? -3.128 -1.510 0.573 1.00 92.75 178 ASP A N 1
ATOM 1399 C CA . ASP A 1 178 ? -3.675 -1.969 1.854 1.00 92.75 178 ASP A CA 1
ATOM 1400 C C . ASP A 1 178 ? -3.971 -0.808 2.808 1.00 92.75 178 ASP A C 1
ATOM 1402 O O . ASP A 1 178 ? -5.003 -0.803 3.478 1.00 92.75 178 ASP A O 1
ATOM 1406 N N . TYR A 1 179 ? -3.133 0.227 2.807 1.00 92.88 179 TYR A N 1
ATOM 1407 C CA . TYR A 1 179 ? -3.395 1.469 3.529 1.00 92.88 179 TYR A CA 1
ATOM 1408 C C . TYR A 1 179 ? -4.677 2.153 3.027 1.00 92.88 179 TYR A C 1
ATOM 1410 O O . TYR A 1 179 ? -5.535 2.550 3.818 1.00 92.88 179 TYR A O 1
ATOM 1418 N N . ASN A 1 180 ? -4.874 2.214 1.706 1.00 91.44 180 ASN A N 1
ATOM 1419 C CA . ASN A 1 180 ? -6.105 2.722 1.103 1.00 91.44 180 ASN A CA 1
ATOM 1420 C C . ASN A 1 180 ? -7.323 1.879 1.497 1.00 91.44 180 ASN A C 1
ATOM 1422 O O . ASN A 1 180 ? -8.374 2.459 1.757 1.00 91.44 180 ASN A O 1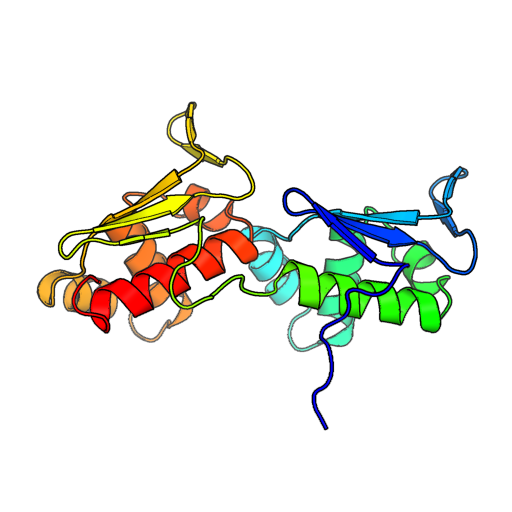
ATOM 1426 N N . ARG A 1 181 ? -7.192 0.550 1.611 1.00 92.38 181 ARG A N 1
ATOM 1427 C CA . ARG A 1 181 ? -8.258 -0.324 2.131 1.00 92.38 181 ARG A CA 1
ATOM 1428 C C . ARG A 1 181 ? -8.593 -0.023 3.588 1.00 92.38 181 ARG A C 1
ATOM 1430 O O . ARG A 1 181 ? -9.771 0.064 3.922 1.00 92.38 181 ARG A O 1
ATOM 1437 N N . VAL A 1 182 ? -7.593 0.198 4.446 1.00 93.81 182 VAL A N 1
ATOM 1438 C CA . VAL A 1 182 ? -7.807 0.623 5.844 1.00 93.81 182 VAL A CA 1
ATOM 1439 C C . VAL A 1 182 ? -8.554 1.956 5.894 1.00 93.81 182 VAL A C 1
ATOM 1441 O O . VAL A 1 182 ? -9.578 2.067 6.571 1.00 93.81 182 VAL A O 1
ATOM 1444 N N . ARG A 1 183 ? -8.122 2.943 5.105 1.00 92.38 183 ARG A N 1
ATOM 1445 C CA . ARG A 1 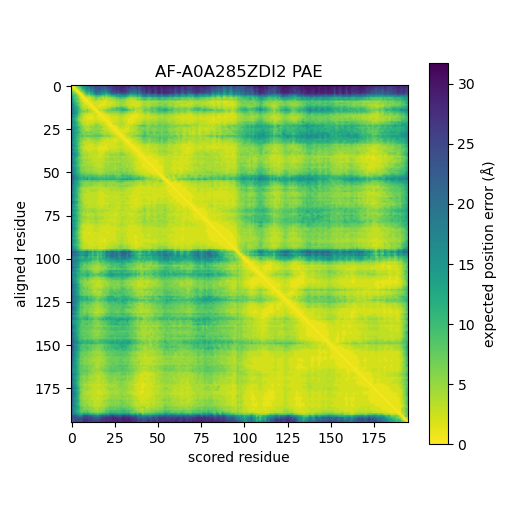183 ? -8.800 4.239 4.995 1.00 92.38 183 ARG A CA 1
ATOM 1446 C C . ARG A 1 183 ? -10.232 4.099 4.466 1.00 92.38 183 ARG A C 1
ATOM 1448 O O . ARG A 1 183 ? -11.159 4.711 4.992 1.00 92.38 183 ARG A O 1
ATOM 1455 N N . ALA A 1 184 ? -10.440 3.270 3.449 1.00 91.12 184 ALA A N 1
ATOM 1456 C CA . ALA A 1 184 ? -11.748 3.002 2.862 1.00 91.12 184 ALA A CA 1
ATOM 1457 C C . ALA A 1 184 ? -12.684 2.248 3.825 1.00 91.12 184 ALA A C 1
ATOM 1459 O O . ALA A 1 184 ? -13.895 2.488 3.806 1.00 91.12 184 ALA A O 1
ATOM 1460 N N . ALA A 1 185 ? -12.143 1.370 4.674 1.00 91.94 185 ALA A N 1
ATOM 1461 C CA . ALA A 1 185 ? -12.872 0.708 5.750 1.00 91.94 185 ALA A CA 1
ATOM 1462 C C . ALA A 1 185 ? -13.287 1.702 6.836 1.00 91.94 185 ALA A C 1
ATOM 1464 O O . ALA A 1 185 ? -14.445 1.691 7.239 1.00 91.94 185 ALA A O 1
ATOM 1465 N N . TYR A 1 186 ? -12.387 2.604 7.244 1.00 92.50 186 TYR A N 1
ATOM 1466 C CA . TYR A 1 186 ? -12.698 3.685 8.181 1.00 92.50 186 TYR A CA 1
ATOM 1467 C C . TYR A 1 186 ? -13.856 4.548 7.683 1.00 92.50 186 TYR A C 1
ATOM 1469 O O . TYR A 1 186 ? -14.837 4.741 8.398 1.00 92.50 186 TYR A O 1
ATOM 1477 N N . PHE A 1 187 ? -13.781 5.021 6.433 1.00 90.31 187 PHE A N 1
ATOM 1478 C CA . PHE A 1 187 ? -14.839 5.850 5.862 1.00 90.31 187 PHE A CA 1
ATOM 1479 C C . PHE A 1 187 ? -16.193 5.144 5.864 1.00 90.31 187 PHE A C 1
ATOM 1481 O O . PHE A 1 187 ? -17.194 5.779 6.185 1.00 90.31 187 PHE A O 1
ATOM 1488 N N . ARG A 1 188 ? -16.231 3.844 5.552 1.00 89.31 188 ARG A N 1
ATOM 1489 C CA . ARG A 1 188 ? -17.462 3.049 5.632 1.00 89.31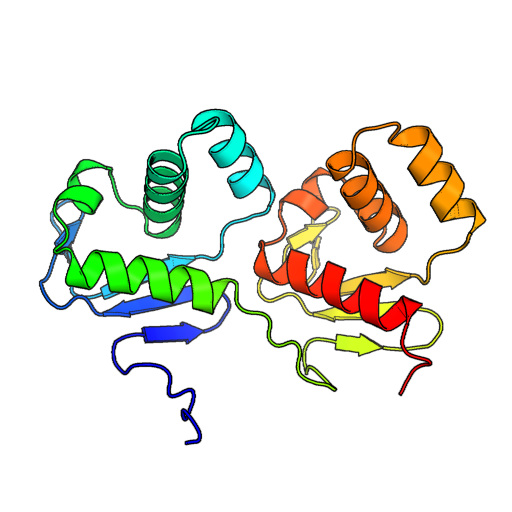 188 ARG A CA 1
ATOM 1490 C C . ARG A 1 188 ? -17.933 2.886 7.071 1.00 89.31 188 ARG A C 1
ATOM 1492 O O . ARG A 1 188 ? -19.094 3.137 7.335 1.00 89.31 188 ARG A O 1
ATOM 1499 N N . LEU A 1 189 ? -17.041 2.564 8.002 1.00 89.25 189 LEU A N 1
ATOM 1500 C CA . LEU A 1 189 ? -17.382 2.355 9.410 1.00 89.25 189 LEU A CA 1
ATOM 1501 C C . LEU A 1 189 ? -18.002 3.594 10.073 1.00 89.25 189 LEU A C 1
ATOM 1503 O O . LEU A 1 189 ? -18.855 3.453 10.939 1.00 89.25 189 LEU A O 1
ATOM 1507 N N . VAL A 1 190 ? -17.605 4.803 9.659 1.00 88.62 190 VAL A N 1
ATOM 1508 C CA . VAL A 1 190 ? -18.136 6.053 10.236 1.00 88.62 190 VAL A CA 1
ATOM 1509 C C . VAL A 1 190 ? -19.314 6.667 9.468 1.00 88.62 190 VAL A C 1
ATOM 1511 O O . VAL A 1 190 ? -19.956 7.569 9.999 1.00 88.62 190 VAL A O 1
ATOM 1514 N N . HIS A 1 191 ? -19.605 6.218 8.239 1.00 81.38 191 HIS A N 1
ATOM 1515 C CA . HIS A 1 191 ? -20.691 6.773 7.407 1.00 81.38 191 HIS A CA 1
ATOM 1516 C C . HIS A 1 191 ? -21.779 5.763 7.015 1.00 81.38 191 HIS A C 1
ATOM 1518 O O . HIS A 1 191 ? -22.873 6.183 6.646 1.00 81.38 191 HIS A O 1
ATOM 1524 N N . GLN A 1 192 ? -21.491 4.462 7.024 1.00 66.25 192 GLN A N 1
ATOM 1525 C CA . GLN A 1 192 ? -22.442 3.407 6.688 1.00 66.25 192 GLN A CA 1
ATOM 1526 C C . GLN A 1 192 ? -22.881 2.714 7.979 1.00 66.25 192 GLN A C 1
ATOM 1528 O O . GLN A 1 192 ? -22.077 2.052 8.634 1.00 66.25 192 GLN A O 1
ATOM 1533 N N . ASP A 1 193 ? -24.164 2.843 8.323 1.00 52.53 193 ASP A N 1
ATOM 1534 C CA . ASP A 1 193 ? -24.802 1.934 9.275 1.00 52.53 193 ASP A CA 1
ATOM 1535 C C . ASP A 1 193 ? -24.658 0.525 8.685 1.00 52.53 193 ASP A C 1
ATOM 1537 O O . ASP A 1 1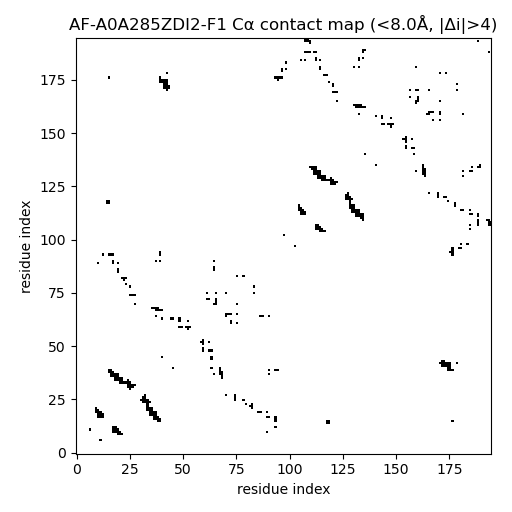93 ? -25.107 0.298 7.562 1.00 52.53 193 ASP A O 1
ATOM 1541 N N . GLY A 1 194 ? -23.938 -0.367 9.378 1.00 53.44 194 GLY A N 1
ATOM 1542 C CA . GLY A 1 194 ? -23.525 -1.681 8.873 1.00 53.44 194 GLY A CA 1
ATOM 1543 C C . GLY A 1 194 ? -24.598 -2.369 8.020 1.00 53.44 194 GLY A C 1
ATOM 1544 O O . GLY A 1 194 ? -25.749 -2.453 8.442 1.00 53.44 194 GLY A O 1
ATOM 1545 N N . VAL A 1 195 ? -24.205 -2.805 6.816 1.00 44.88 195 VAL A N 1
ATOM 1546 C CA . VAL A 1 195 ? -25.084 -3.452 5.821 1.00 44.88 195 VAL A CA 1
ATOM 1547 C C . VAL A 1 195 ? -25.803 -4.666 6.404 1.00 44.88 195 VAL A C 1
ATOM 1549 O O . VAL A 1 195 ? -25.120 -5.497 7.047 1.00 44.88 195 VAL A O 1
#

Nearest PDB structures (foldseek):
  6t80-assembly1_B  TM=3.458E-01  e=7.311E+00  Homo sapiens

Mean predicted aligned error: 6.58 Å

Foldseek 3Di:
DDDPPDDDPQWDDDLQKIKGAAPAFFQDVNDTDRIFIFHFDFLLLLVVLCVVCPPPPVSSVLSRLCVRRVHDSVRLVPGDPVSNVSSVVNNCVSLDAPPDPDRPQWDDALFWIKGFASAFFDDPNDTDRIFIFGQDDPVQLVVLCVVCPPPVVSSLLSNRCVRRVHDSVRNRRGGSNSNVSSVSNRVCNVPPNHD

Sequence (195 aa):
MSITNTTPTWLNIEGGRAVVSLSVPLDVYGEVRKALTMRCPTMREDVMVAHQAGDNDEQRELLMLGSLCELTEDQLTALQVRDYRRLQRAYKELLGDDSGENPAWLKLTLEHAVVHLVEPIERDGVKVDRLTLQSPSIRLSREVEAEAGDDNSKLETLLFQRLTETTPAELHSLTIRDYNRVRAAYFRLVHQDGV

Solvent-accessible surface area (backbone atoms only — not comparable to full-atom values): 11044 Å² total; per-residue (Å²): 134,86,78,74,91,68,79,52,94,48,54,47,78,57,84,63,28,31,41,36,52,42,88,62,71,42,68,56,96,85,40,78,35,51,56,45,57,28,49,61,57,27,42,48,52,53,55,52,38,45,68,72,32,58,92,38,66,68,54,30,49,52,56,49,53,22,66,35,47,76,41,51,70,69,53,59,71,68,45,54,70,71,46,49,52,48,49,59,49,44,51,54,60,60,53,48,76,74,76,54,101,78,30,93,47,56,46,73,41,84,60,36,30,39,38,51,41,70,67,64,45,69,53,99,90,39,78,39,50,61,47,53,35,47,59,84,47,75,67,56,54,53,53,34,46,66,73,31,58,93,39,65,69,49,28,54,51,48,47,48,27,68,32,45,74,43,53,73,70,50,58,28,61,30,32,48,42,45,47,49,48,51,54,54,44,49,54,42,62,77,71,45,80,52,129